Protein AF-A0A2D8B1J5-F1 (afdb_monomer_lite)

Foldseek 3Di:
DLVVVLVVVQVVQQDADPVRAGQQQAPDRHGQWDADPPLRDTDGPHDQHHDWDDPDPPDTDRQAGHCCQQFWDAAPVRHIDGPSVLSSQLVVLVVVDDPCNVVSVVSSVVRVVVNVVSNVVRVVVNVVRVVVSVVSVVVVVVVVVVVVVVCCVVVVPPVVVVVVVVVVVVVVVVVVVVVVVVVVVPPDDPVPD

Radius of gyration: 37.78 Å; chains: 1; bounding box: 90×29×111 Å

Structure (mmCIF, N/CA/C/O backbone):
data_AF-A0A2D8B1J5-F1
#
_entry.id   AF-A0A2D8B1J5-F1
#
loop_
_atom_site.group_PDB
_atom_site.id
_atom_site.type_symbol
_atom_site.label_atom_id
_atom_site.label_alt_id
_atom_site.label_comp_id
_atom_site.label_asym_id
_atom_site.label_entity_id
_atom_site.label_seq_id
_atom_site.pdbx_PDB_ins_code
_atom_site.Cartn_x
_atom_site.Cartn_y
_atom_site.Cartn_z
_atom_site.occupancy
_atom_site.B_iso_or_equiv
_atom_site.auth_seq_id
_atom_site.auth_comp_id
_atom_site.auth_asym_id
_atom_site.auth_atom_id
_atom_site.pdbx_PDB_model_num
ATOM 1 N N . GLU A 1 1 ? 20.899 -8.718 -11.233 1.00 85.19 1 GLU A N 1
ATOM 2 C CA . GLU A 1 1 ? 20.461 -8.014 -10.005 1.00 85.19 1 GLU A CA 1
ATOM 3 C C . GLU A 1 1 ? 19.140 -7.276 -10.191 1.00 85.19 1 GLU A C 1
ATOM 5 O O . GLU A 1 1 ? 18.205 -7.614 -9.481 1.00 85.19 1 GLU A O 1
ATOM 10 N N . LEU A 1 2 ? 19.008 -6.358 -11.161 1.00 88.00 2 LEU A N 1
ATOM 11 C CA . LEU A 1 2 ? 17.746 -5.629 -11.407 1.00 88.00 2 LEU A CA 1
ATOM 12 C C . LEU A 1 2 ? 16.524 -6.536 -11.618 1.00 88.00 2 LEU A C 1
ATOM 14 O O . LEU A 1 2 ? 15.453 -6.243 -11.097 1.00 88.00 2 LEU A O 1
ATOM 18 N N . ASP A 1 3 ? 16.688 -7.663 -12.313 1.00 88.62 3 ASP A N 1
ATOM 19 C CA . ASP A 1 3 ? 15.595 -8.629 -12.488 1.00 88.62 3 ASP A CA 1
ATOM 20 C C . ASP A 1 3 ? 15.150 -9.257 -11.162 1.00 88.62 3 ASP A C 1
ATOM 22 O O . ASP A 1 3 ? 13.956 -9.393 -10.920 1.00 88.62 3 ASP A O 1
ATOM 26 N N . GLY A 1 4 ? 16.097 -9.559 -10.267 1.00 90.62 4 GLY A N 1
ATOM 27 C CA . GLY A 1 4 ? 15.793 -10.091 -8.936 1.00 90.62 4 GLY A CA 1
ATOM 28 C C . GLY A 1 4 ? 15.138 -9.052 -8.021 1.00 90.62 4 GLY A C 1
ATOM 29 O O . GLY A 1 4 ? 14.246 -9.388 -7.243 1.00 90.62 4 GLY A O 1
ATOM 30 N N . LEU A 1 5 ? 15.523 -7.774 -8.142 1.00 91.31 5 LEU A N 1
ATOM 31 C CA . LEU A 1 5 ? 14.836 -6.675 -7.454 1.00 91.31 5 LEU A CA 1
ATOM 32 C C . LEU A 1 5 ? 13.395 -6.535 -7.942 1.00 91.31 5 LEU A C 1
ATOM 34 O O . LEU A 1 5 ? 12.479 -6.423 -7.130 1.00 91.31 5 LEU A O 1
ATOM 38 N N . ARG A 1 6 ? 13.185 -6.588 -9.260 1.00 91.75 6 ARG A N 1
ATOM 39 C CA . ARG A 1 6 ? 11.854 -6.543 -9.866 1.00 91.75 6 ARG A CA 1
ATOM 40 C C . ARG A 1 6 ? 10.989 -7.719 -9.416 1.00 91.75 6 ARG A C 1
ATOM 42 O O . ARG A 1 6 ? 9.833 -7.510 -9.063 1.00 91.75 6 ARG A O 1
ATOM 49 N N . GLU A 1 7 ? 11.536 -8.930 -9.398 1.00 91.75 7 GLU A N 1
ATOM 50 C CA . GLU A 1 7 ? 10.835 -10.126 -8.921 1.00 91.75 7 GLU A CA 1
ATOM 51 C C . GLU A 1 7 ? 10.458 -10.005 -7.438 1.00 91.75 7 GLU A C 1
ATOM 53 O O . GLU A 1 7 ? 9.316 -10.266 -7.066 1.00 91.75 7 GLU A O 1
ATOM 58 N N . SER A 1 8 ? 11.375 -9.512 -6.603 1.00 93.12 8 SER A N 1
ATOM 59 C CA . SER A 1 8 ? 11.109 -9.262 -5.181 1.00 93.12 8 SER A CA 1
ATOM 60 C C . SER A 1 8 ? 10.009 -8.213 -4.982 1.00 93.12 8 SER A C 1
ATOM 62 O O . SER A 1 8 ? 9.112 -8.403 -4.159 1.00 93.12 8 SER A O 1
ATOM 64 N N . LEU A 1 9 ? 10.038 -7.126 -5.763 1.00 93.19 9 LEU A N 1
ATOM 65 C CA . LEU A 1 9 ? 9.013 -6.080 -5.745 1.00 93.19 9 LEU A CA 1
ATOM 66 C C . LEU A 1 9 ? 7.647 -6.634 -6.178 1.00 93.19 9 LEU A C 1
ATOM 68 O O . LEU A 1 9 ? 6.638 -6.324 -5.552 1.00 93.19 9 LEU A O 1
ATOM 72 N N . LEU A 1 10 ? 7.605 -7.480 -7.212 1.00 93.25 10 LEU A N 1
ATOM 73 C CA . LEU A 1 10 ? 6.377 -8.146 -7.655 1.00 93.25 10 LEU A CA 1
ATOM 74 C C . LEU A 1 10 ? 5.843 -9.124 -6.609 1.00 93.25 10 LEU A C 1
ATOM 76 O O . LEU A 1 10 ? 4.634 -9.182 -6.391 1.00 93.25 10 LEU A O 1
ATOM 80 N N . GLY A 1 11 ? 6.727 -9.846 -5.921 1.00 92.94 11 GLY A N 1
ATOM 81 C CA . GLY A 1 11 ? 6.362 -10.684 -4.782 1.00 92.94 11 GLY A CA 1
ATOM 82 C C . GLY A 1 11 ? 5.708 -9.874 -3.662 1.00 92.94 11 GLY A C 1
ATOM 83 O O . GLY A 1 11 ? 4.670 -10.274 -3.138 1.00 92.94 11 GLY A O 1
ATOM 84 N N . LEU A 1 12 ? 6.258 -8.696 -3.350 1.00 93.38 12 LEU A N 1
ATOM 85 C CA . LEU A 1 12 ? 5.672 -7.776 -2.374 1.00 93.38 12 LEU A CA 1
ATOM 86 C C . LEU A 1 12 ? 4.325 -7.210 -2.849 1.00 93.38 12 LEU A C 1
ATOM 88 O O . LEU A 1 12 ? 3.369 -7.171 -2.077 1.00 93.38 12 LEU A O 1
ATOM 92 N N . ALA A 1 13 ? 4.225 -6.813 -4.118 1.00 94.00 13 ALA A N 1
ATOM 93 C CA . ALA A 1 13 ? 2.995 -6.297 -4.717 1.00 94.00 13 ALA A CA 1
ATOM 94 C C . ALA A 1 13 ? 1.876 -7.353 -4.783 1.00 94.00 13 ALA A C 1
ATOM 96 O O . ALA A 1 13 ? 0.696 -7.018 -4.721 1.00 94.00 13 ALA A O 1
ATOM 97 N N . ASN A 1 14 ? 2.236 -8.636 -4.845 1.00 95.00 14 ASN A N 1
ATOM 98 C CA . ASN A 1 14 ? 1.318 -9.767 -4.720 1.00 95.00 14 ASN A CA 1
ATOM 99 C C . ASN A 1 14 ? 1.194 -10.306 -3.286 1.00 95.00 14 ASN A C 1
ATOM 101 O O . ASN A 1 14 ? 0.621 -11.379 -3.075 1.00 95.00 14 ASN A O 1
ATOM 105 N N . GLY A 1 15 ? 1.680 -9.554 -2.294 1.00 93.50 15 GLY A N 1
ATOM 106 C CA . GLY A 1 15 ? 1.525 -9.871 -0.882 1.00 93.50 15 GLY A CA 1
ATOM 107 C C . GLY A 1 15 ? 0.059 -10.074 -0.494 1.00 93.50 15 GLY A C 1
ATOM 108 O O . GLY A 1 15 ? -0.851 -9.446 -1.046 1.00 93.50 15 GLY A O 1
ATOM 109 N N . ARG A 1 16 ? -0.173 -10.975 0.464 1.00 91.06 16 ARG A N 1
ATOM 110 C CA . ARG A 1 16 ? -1.510 -11.347 0.942 1.00 91.06 16 ARG A CA 1
ATOM 111 C C . ARG A 1 16 ? -1.691 -10.989 2.410 1.00 91.06 16 ARG A C 1
ATOM 113 O O . ARG A 1 16 ? -0.737 -11.013 3.184 1.00 91.06 16 ARG A O 1
ATOM 120 N N . ASN A 1 17 ? -2.923 -10.673 2.791 1.00 85.81 17 ASN A N 1
ATOM 121 C CA . ASN A 1 17 ? -3.302 -10.488 4.186 1.00 85.81 17 ASN A CA 1
ATOM 122 C C . ASN A 1 17 ? -3.472 -11.838 4.908 1.00 85.81 17 ASN A C 1
ATOM 124 O O . ASN A 1 17 ? -3.422 -12.907 4.297 1.00 85.81 17 ASN A O 1
ATOM 128 N N . ALA A 1 18 ? -3.728 -11.789 6.218 1.00 83.81 18 ALA A N 1
ATOM 129 C CA . ALA A 1 18 ? -3.935 -12.980 7.047 1.00 83.81 18 ALA A CA 1
ATOM 130 C C . ALA A 1 18 ? -5.123 -13.858 6.602 1.00 83.81 18 ALA A C 1
ATOM 132 O O . ALA A 1 18 ? -5.192 -15.029 6.956 1.00 83.81 18 ALA A O 1
ATOM 133 N N . SER A 1 19 ? -6.057 -13.305 5.824 1.00 83.75 19 SER A N 1
ATOM 134 C CA . SER A 1 19 ? -7.208 -14.024 5.265 1.00 83.75 19 SER A CA 1
ATOM 135 C C . SER A 1 19 ? -6.938 -14.604 3.869 1.00 83.75 19 SER A C 1
ATOM 137 O O . SER A 1 19 ? -7.829 -15.209 3.283 1.00 83.75 19 SER A O 1
ATOM 139 N N . GLY A 1 20 ? -5.731 -14.424 3.321 1.00 85.06 20 GLY A N 1
ATOM 140 C CA . GLY A 1 20 ? -5.338 -14.927 2.004 1.00 85.06 20 GLY A CA 1
ATOM 141 C C . GLY A 1 20 ? -5.747 -14.048 0.815 1.00 85.06 20 GLY A C 1
ATOM 142 O O . GLY A 1 20 ? -5.472 -14.435 -0.320 1.00 85.06 20 GLY A O 1
ATOM 143 N N . HIS A 1 21 ? -6.347 -12.877 1.046 1.00 87.25 21 HIS A N 1
ATOM 144 C CA . HIS A 1 21 ? -6.671 -11.906 -0.006 1.00 87.25 21 HIS A CA 1
ATOM 145 C C . HIS A 1 21 ? -5.456 -11.037 -0.338 1.00 87.25 21 HIS A C 1
ATOM 147 O O . HIS A 1 21 ? -4.627 -10.773 0.536 1.00 87.25 21 HIS A O 1
ATOM 153 N N . SER A 1 22 ? -5.344 -10.574 -1.585 1.00 92.38 22 SER A N 1
ATOM 154 C CA . SER A 1 22 ? -4.259 -9.674 -1.983 1.00 92.38 22 SER A CA 1
ATOM 155 C C . SER A 1 22 ? -4.350 -8.323 -1.268 1.00 92.38 22 SER A C 1
ATOM 157 O O . SER A 1 22 ? -5.428 -7.750 -1.144 1.00 92.38 22 SER A O 1
ATOM 159 N N . LEU A 1 23 ? -3.204 -7.794 -0.831 1.00 92.56 23 LEU A N 1
ATOM 160 C CA . LEU A 1 23 ? -3.106 -6.481 -0.184 1.00 92.56 23 LEU A CA 1
ATOM 161 C C . LEU A 1 23 ? -3.337 -5.319 -1.156 1.00 92.56 23 LEU A C 1
ATOM 163 O O . LEU A 1 23 ? -3.877 -4.293 -0.758 1.00 92.56 23 LEU A O 1
ATOM 167 N N . PHE A 1 24 ? -2.944 -5.492 -2.420 1.00 95.19 24 PHE A N 1
ATOM 168 C CA . PHE A 1 24 ? -2.977 -4.449 -3.450 1.00 95.19 24 PHE A CA 1
ATOM 169 C C . PHE A 1 24 ? -3.956 -4.778 -4.597 1.00 95.19 24 PHE A C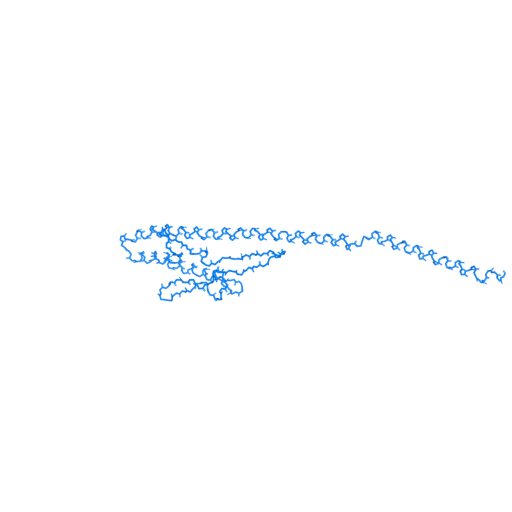 1
ATOM 171 O O . PHE A 1 24 ? -4.043 -4.049 -5.587 1.00 95.19 24 PHE A O 1
ATOM 178 N N . GLY A 1 25 ? -4.713 -5.874 -4.491 1.00 93.81 25 GLY A N 1
ATOM 179 C CA . GLY A 1 25 ? -5.636 -6.349 -5.532 1.00 93.81 25 GLY A CA 1
ATOM 180 C C . GLY A 1 25 ? -7.006 -5.663 -5.550 1.00 93.81 25 GLY A C 1
ATOM 181 O O . GLY A 1 25 ? -7.829 -5.975 -6.409 1.00 93.81 25 GLY A O 1
ATOM 182 N N . GLY A 1 26 ? -7.271 -4.746 -4.618 1.00 92.19 26 GLY A N 1
ATOM 183 C CA . GLY A 1 26 ? -8.606 -4.175 -4.453 1.00 92.19 26 GL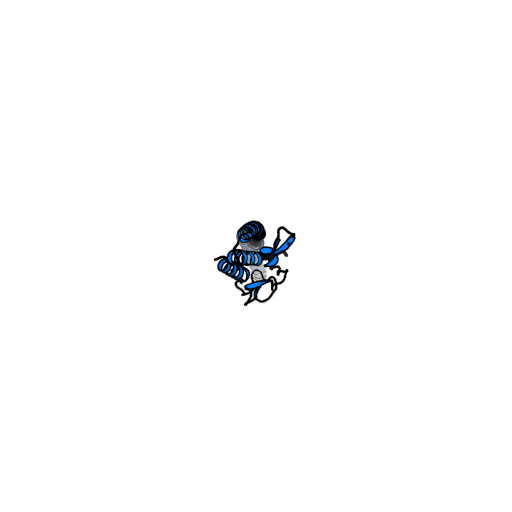Y A CA 1
ATOM 184 C C . GLY A 1 26 ? -9.604 -5.224 -3.956 1.00 92.19 26 GLY A C 1
ATOM 185 O O . GLY A 1 26 ? -9.297 -5.993 -3.048 1.00 92.19 26 GLY A O 1
ATOM 186 N N . GLN A 1 27 ? -10.783 -5.272 -4.570 1.00 90.12 27 GLN A N 1
ATOM 187 C CA . GLN A 1 27 ? -11.834 -6.271 -4.325 1.00 90.12 27 GLN A CA 1
ATOM 188 C C . GLN A 1 27 ? -11.631 -7.569 -5.125 1.00 90.12 27 GLN A C 1
ATOM 190 O O . GLN A 1 27 ? -12.437 -8.495 -5.020 1.00 90.12 27 GLN A O 1
ATOM 195 N N . ALA A 1 28 ? -10.595 -7.649 -5.967 1.00 88.50 28 ALA A N 1
ATOM 196 C CA . ALA A 1 28 ? -10.351 -8.840 -6.767 1.00 88.50 28 ALA A CA 1
ATOM 197 C C . ALA A 1 28 ? -9.966 -10.045 -5.899 1.00 88.50 28 ALA A C 1
ATOM 199 O O . ALA A 1 28 ? -9.236 -9.941 -4.911 1.00 88.50 28 ALA A O 1
ATOM 200 N N . VAL A 1 29 ? -10.412 -11.223 -6.333 1.00 85.56 29 VAL A N 1
ATOM 201 C CA . VAL A 1 29 ? -9.973 -12.500 -5.770 1.00 85.56 29 VAL A CA 1
ATOM 202 C C . VAL A 1 29 ? -8.727 -12.960 -6.520 1.00 85.56 29 VAL A C 1
ATOM 204 O O . VAL A 1 29 ? -8.735 -13.035 -7.744 1.00 85.56 29 VAL A O 1
ATOM 207 N N . GLY A 1 30 ? -7.674 -13.324 -5.787 1.00 89.38 30 GLY A N 1
ATOM 208 C CA . GLY A 1 30 ? -6.427 -13.825 -6.367 1.00 89.38 30 GLY A CA 1
ATOM 209 C C . GLY A 1 30 ? -5.258 -12.865 -6.179 1.00 89.38 30 GLY A C 1
ATOM 210 O O . GLY A 1 30 ? -5.118 -12.260 -5.117 1.00 89.38 30 GLY A O 1
ATOM 211 N N . ASN A 1 31 ? -4.377 -12.797 -7.176 1.00 92.94 31 ASN A N 1
ATOM 212 C CA . ASN A 1 31 ? -3.191 -11.940 -7.163 1.00 92.94 31 ASN A CA 1
ATOM 213 C C . ASN A 1 31 ? -3.547 -10.514 -7.623 1.00 92.94 31 ASN A C 1
ATOM 215 O O . ASN A 1 31 ? -4.484 -10.327 -8.391 1.00 92.94 31 ASN A O 1
ATOM 219 N N . ALA A 1 32 ? -2.791 -9.507 -7.173 1.00 95.00 32 ALA A N 1
ATOM 220 C CA . ALA A 1 32 ? -2.956 -8.129 -7.650 1.00 95.00 32 ALA A CA 1
ATOM 221 C C . ALA A 1 32 ? -2.396 -7.942 -9.064 1.00 95.00 32 ALA A C 1
ATOM 223 O O . ALA A 1 32 ? -2.913 -7.139 -9.839 1.00 95.00 32 ALA A O 1
ATOM 224 N N . TYR A 1 33 ? -1.327 -8.669 -9.375 1.00 95.94 33 TYR A N 1
ATOM 225 C CA . TYR A 1 33 ? -0.614 -8.626 -10.638 1.00 95.94 33 TYR A CA 1
ATOM 226 C C . TYR A 1 33 ? -0.458 -10.034 -11.200 1.00 95.94 33 TYR A C 1
ATOM 228 O O . TYR A 1 33 ? 0.070 -10.924 -10.524 1.00 95.94 33 TYR A O 1
ATOM 236 N N . ASP A 1 34 ? -0.853 -10.193 -12.457 1.00 94.75 34 ASP A N 1
ATOM 237 C CA . ASP A 1 34 ? -0.491 -11.346 -13.269 1.00 94.75 34 ASP A CA 1
ATOM 238 C C . ASP A 1 34 ? 0.870 -11.103 -13.916 1.00 94.75 34 ASP A C 1
ATOM 240 O O . ASP A 1 34 ? 1.190 -9.988 -14.331 1.00 94.75 34 ASP A O 1
ATOM 244 N N . ILE A 1 35 ? 1.687 -12.151 -13.963 1.00 92.88 35 ILE A N 1
ATOM 245 C CA . ILE A 1 35 ? 3.037 -12.101 -14.521 1.00 92.88 35 ILE A CA 1
ATOM 246 C C . ILE A 1 35 ? 3.054 -12.996 -15.753 1.00 92.88 35 ILE A C 1
ATOM 248 O O . ILE A 1 35 ? 2.775 -14.192 -15.663 1.00 92.88 35 ILE A O 1
ATOM 252 N N . ASP A 1 36 ? 3.397 -12.423 -16.901 1.00 90.31 36 ASP A N 1
ATOM 253 C CA . ASP A 1 36 ? 3.611 -13.178 -18.129 1.00 90.31 36 ASP A CA 1
ATOM 254 C C . ASP A 1 36 ? 4.824 -14.114 -17.944 1.00 90.31 36 ASP A C 1
ATOM 256 O O . ASP A 1 36 ? 5.929 -13.638 -17.673 1.00 90.31 36 ASP A O 1
ATOM 260 N N . PRO A 1 37 ? 4.665 -15.440 -18.095 1.00 85.25 37 PRO A N 1
ATOM 261 C CA . PRO A 1 37 ? 5.735 -16.402 -17.835 1.00 85.25 37 PRO A CA 1
ATOM 262 C C . PRO A 1 37 ? 6.867 -16.370 -18.875 1.00 85.25 37 PRO A C 1
ATOM 264 O O . PRO A 1 37 ? 7.923 -16.956 -18.642 1.00 85.25 37 PRO A O 1
ATOM 267 N N . VAL A 1 38 ? 6.658 -15.725 -20.025 1.00 83.00 38 VAL A N 1
ATOM 268 C CA . VAL A 1 38 ? 7.620 -15.627 -21.130 1.00 83.00 38 VAL A CA 1
ATOM 269 C C . VAL A 1 38 ? 8.322 -14.276 -21.112 1.00 83.00 38 VAL A C 1
ATOM 271 O O . VAL A 1 38 ? 9.548 -14.212 -21.185 1.00 83.00 38 VAL A O 1
ATOM 274 N N . THR A 1 39 ? 7.556 -13.188 -21.024 1.00 80.81 39 THR A N 1
ATOM 275 C CA . THR A 1 39 ? 8.107 -11.823 -21.070 1.00 80.81 39 THR A CA 1
ATOM 276 C C . THR A 1 39 ? 8.464 -11.285 -19.685 1.00 80.81 39 THR A C 1
ATOM 278 O O . THR A 1 39 ? 9.199 -10.303 -19.560 1.00 80.81 39 THR A O 1
ATOM 281 N N . GLY A 1 40 ? 7.938 -11.906 -18.628 1.00 83.56 40 GLY A N 1
ATOM 282 C CA . GLY A 1 40 ? 8.023 -11.409 -17.261 1.00 83.56 40 GLY A CA 1
ATOM 283 C C . GLY A 1 40 ? 7.236 -10.119 -17.048 1.00 83.56 40 GLY A C 1
ATOM 284 O O . GLY A 1 40 ? 7.412 -9.494 -16.008 1.00 83.56 40 GLY A O 1
ATOM 285 N N . ALA A 1 41 ? 6.443 -9.646 -18.018 1.00 87.56 41 ALA A N 1
ATOM 286 C CA . ALA A 1 41 ? 5.639 -8.431 -17.899 1.00 87.56 41 ALA A CA 1
ATOM 287 C C . ALA A 1 41 ? 4.597 -8.584 -16.785 1.00 87.56 41 ALA A C 1
ATOM 289 O O . ALA A 1 41 ? 3.956 -9.624 -16.678 1.00 87.56 41 ALA A O 1
ATOM 290 N N . ALA A 1 42 ? 4.449 -7.552 -15.955 1.00 92.69 42 ALA A N 1
ATOM 291 C CA . ALA A 1 42 ? 3.457 -7.536 -14.892 1.00 92.69 42 ALA A CA 1
ATOM 292 C C . ALA A 1 42 ? 2.251 -6.722 -15.351 1.00 92.69 42 ALA A C 1
ATOM 294 O O . ALA A 1 42 ? 2.409 -5.592 -15.805 1.00 92.69 42 ALA A O 1
ATOM 295 N N . THR A 1 43 ? 1.058 -7.285 -15.224 1.00 93.75 43 THR A N 1
ATOM 296 C CA . THR A 1 43 ? -0.199 -6.623 -15.573 1.00 93.75 43 THR A CA 1
ATOM 297 C C . THR A 1 43 ? -1.110 -6.607 -14.366 1.00 93.75 43 THR A C 1
ATOM 299 O O . THR A 1 43 ? -1.307 -7.638 -13.724 1.00 93.75 43 THR A O 1
ATOM 302 N N . TYR A 1 44 ? -1.673 -5.443 -14.051 1.00 95.62 44 TYR A N 1
ATOM 303 C CA . TYR A 1 44 ? -2.610 -5.334 -12.942 1.00 95.62 44 TYR A CA 1
ATOM 304 C C . TYR A 1 44 ? -3.883 -6.139 -13.234 1.00 95.62 44 TYR A C 1
ATOM 306 O O . TYR A 1 44 ? -4.568 -5.879 -14.221 1.00 95.62 44 TYR A O 1
ATOM 314 N N . ALA A 1 45 ? -4.184 -7.098 -12.362 1.00 94.75 45 ALA A N 1
ATOM 315 C CA . ALA A 1 45 ? -5.340 -7.991 -12.433 1.00 94.75 45 ALA A CA 1
ATOM 316 C C . ALA A 1 45 ? -6.388 -7.688 -11.340 1.00 94.75 45 ALA A C 1
ATOM 318 O O . ALA A 1 45 ? -7.398 -8.382 -11.227 1.00 94.75 45 ALA A O 1
ATOM 319 N N . GLY A 1 46 ? -6.143 -6.660 -10.519 1.00 93.00 46 GLY A N 1
ATOM 320 C CA . GLY A 1 46 ? -7.041 -6.237 -9.449 1.00 93.00 46 GLY A CA 1
ATOM 321 C C . GLY A 1 46 ? -8.188 -5.323 -9.899 1.00 93.00 46 GLY A C 1
ATOM 322 O O . GLY A 1 46 ? -8.361 -5.029 -11.083 1.00 93.00 46 GLY A O 1
ATOM 323 N N . THR A 1 47 ? -8.957 -4.817 -8.931 1.00 93.19 47 THR A N 1
ATOM 324 C CA . THR A 1 47 ? -9.972 -3.772 -9.155 1.00 93.19 47 THR A CA 1
ATOM 325 C C . THR A 1 47 ? -9.499 -2.417 -8.618 1.00 93.19 47 THR A C 1
ATOM 327 O O . THR A 1 47 ? -8.736 -2.374 -7.656 1.00 93.19 47 THR A O 1
ATOM 330 N N . PRO A 1 48 ? -9.980 -1.285 -9.168 1.00 91.50 48 PRO A N 1
ATOM 331 C CA . PRO A 1 48 ? -9.615 0.054 -8.685 1.00 91.50 48 PRO A CA 1
ATOM 332 C C . PRO A 1 48 ? -10.288 0.435 -7.351 1.00 91.50 48 PRO A C 1
ATOM 334 O O . PRO A 1 48 ? -10.179 1.567 -6.891 1.00 91.50 48 PRO A O 1
ATOM 337 N N . THR A 1 49 ? -11.036 -0.483 -6.745 1.00 90.75 49 THR A N 1
ATOM 338 C CA . THR A 1 49 ? -11.895 -0.251 -5.583 1.00 90.75 49 THR A CA 1
ATOM 339 C C . THR A 1 49 ? -11.455 -1.125 -4.417 1.00 90.75 49 THR A C 1
ATOM 341 O O . THR A 1 49 ? -11.047 -2.267 -4.610 1.00 90.75 49 THR A O 1
ATOM 344 N N . LEU A 1 50 ? -11.568 -0.599 -3.196 1.00 90.94 50 LEU A N 1
ATOM 345 C CA . LEU A 1 50 ? -11.379 -1.360 -1.960 1.00 90.94 50 LEU A CA 1
ATOM 346 C C . LEU A 1 50 ? -12.665 -1.357 -1.140 1.00 90.94 50 LEU A C 1
ATOM 348 O O . LEU A 1 50 ? -13.400 -0.368 -1.144 1.00 90.94 50 LEU A O 1
ATOM 352 N N . ASP A 1 51 ? -12.872 -2.431 -0.383 1.00 88.38 51 ASP A N 1
ATOM 353 C CA . ASP A 1 51 ? -13.941 -2.499 0.605 1.00 88.38 51 ASP A CA 1
ATOM 354 C C . ASP A 1 51 ? -13.655 -1.574 1.788 1.00 88.38 51 ASP A C 1
ATOM 356 O O . ASP A 1 51 ? -12.544 -1.524 2.326 1.00 88.38 51 ASP A O 1
ATOM 360 N N . LEU A 1 52 ? -14.684 -0.834 2.194 1.00 90.19 52 LEU A N 1
ATOM 361 C CA . LEU A 1 52 ? -14.645 -0.018 3.396 1.00 90.19 52 LEU A CA 1
ATOM 362 C C . LEU A 1 52 ? -14.893 -0.894 4.624 1.00 90.19 52 LEU A C 1
ATOM 364 O O . LEU A 1 52 ? -15.726 -1.799 4.606 1.00 90.19 52 LEU A O 1
ATOM 368 N N . VAL A 1 53 ? -14.192 -0.584 5.708 1.00 89.81 53 VAL A N 1
ATOM 369 C CA . VAL A 1 53 ? -14.338 -1.247 7.002 1.00 89.81 53 VAL A CA 1
ATOM 370 C C . VAL A 1 53 ? -14.981 -0.269 7.973 1.00 89.81 53 VAL A C 1
ATOM 372 O O . VAL A 1 53 ? -14.465 0.828 8.179 1.00 89.81 53 VAL A O 1
ATOM 375 N N . GLU A 1 54 ? -16.109 -0.653 8.569 1.00 90.19 54 GLU A N 1
ATOM 376 C CA . GLU A 1 54 ? -16.741 0.125 9.635 1.00 90.19 54 GLU A CA 1
ATOM 377 C C . GLU A 1 54 ? -15.915 0.024 10.921 1.00 90.19 54 GLU A C 1
ATOM 379 O O . GLU A 1 54 ? -15.547 -1.069 11.353 1.00 90.19 54 GLU A O 1
ATOM 384 N N . ILE A 1 55 ? -15.624 1.169 11.537 1.00 87.31 55 ILE A N 1
ATOM 385 C CA . ILE A 1 55 ? -14.828 1.257 12.770 1.00 87.31 55 ILE A CA 1
ATOM 386 C C . ILE A 1 55 ? -15.648 1.730 13.980 1.00 87.31 55 ILE A C 1
ATOM 388 O O . ILE A 1 55 ? -15.094 2.024 15.038 1.00 87.31 55 ILE A O 1
ATOM 392 N N . GLY A 1 56 ? -16.974 1.757 13.837 1.00 82.19 56 GLY A N 1
ATOM 393 C CA . GLY A 1 56 ? -17.9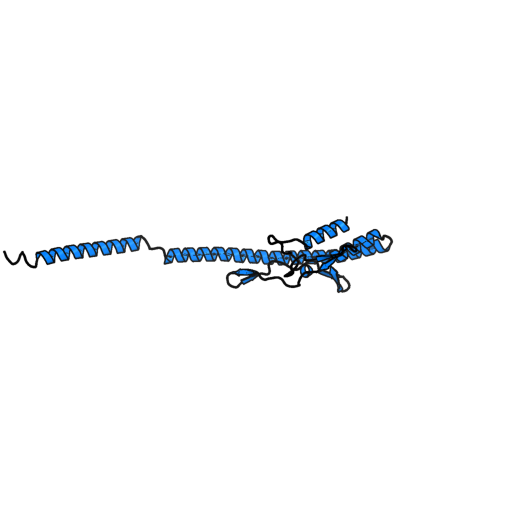29 2.150 14.871 1.00 82.19 56 GLY A CA 1
ATOM 394 C C . GLY A 1 56 ? -18.464 3.570 14.695 1.00 82.19 56 GLY A C 1
ATOM 395 O O . GLY A 1 56 ? -17.923 4.370 13.937 1.00 82.19 56 GLY A O 1
ATOM 396 N N . GLU A 1 57 ? -19.568 3.868 15.388 1.00 80.00 57 GLU A N 1
ATOM 397 C CA . GLU A 1 57 ? -20.242 5.182 15.366 1.00 80.00 57 GLU A CA 1
ATOM 398 C C . GLU A 1 57 ? -20.618 5.669 13.947 1.00 80.00 57 GLU A C 1
ATOM 400 O O . GLU A 1 57 ? -20.688 6.869 13.682 1.00 80.00 57 GLU A O 1
ATOM 405 N N . GLY A 1 58 ? -20.852 4.737 13.012 1.00 84.75 58 GLY A N 1
ATOM 406 C CA . GLY A 1 58 ? -21.136 5.045 11.607 1.00 84.75 58 GLY A CA 1
ATOM 407 C C . GLY A 1 58 ? -19.929 5.555 10.808 1.00 84.75 58 GLY A C 1
ATOM 408 O O . GLY A 1 58 ? -20.103 6.032 9.688 1.00 84.75 58 GLY A O 1
ATOM 409 N N . GLN A 1 59 ? -18.714 5.479 11.359 1.00 87.62 59 GLN A N 1
ATOM 410 C CA . GLN A 1 59 ? -17.473 5.820 10.666 1.00 87.62 59 GLN A CA 1
ATOM 411 C C . GLN A 1 59 ? -16.924 4.606 9.916 1.00 87.62 59 GLN A C 1
ATOM 413 O O . GLN A 1 59 ? -16.925 3.481 10.420 1.00 87.62 59 GLN A O 1
ATOM 418 N N . THR A 1 60 ? -16.388 4.843 8.722 1.00 91.44 60 THR A N 1
ATOM 419 C CA . THR A 1 60 ? -15.758 3.810 7.892 1.00 91.44 60 THR A CA 1
ATOM 420 C C . THR A 1 60 ? -14.378 4.250 7.434 1.00 91.44 60 THR A C 1
ATOM 422 O O . THR A 1 60 ? -14.167 5.432 7.164 1.00 91.44 60 THR A O 1
ATOM 425 N N . ILE A 1 61 ? -13.466 3.297 7.258 1.00 91.00 61 ILE A N 1
ATOM 426 C CA . ILE A 1 61 ? -12.131 3.529 6.711 1.00 91.00 61 ILE A CA 1
ATOM 427 C C . ILE A 1 61 ? -11.852 2.634 5.514 1.00 91.00 61 ILE A C 1
ATOM 429 O O . ILE A 1 61 ? -12.306 1.496 5.449 1.00 91.00 61 ILE A O 1
ATOM 433 N N . GLN A 1 62 ? -11.032 3.127 4.593 1.00 90.88 62 GLN A N 1
ATOM 434 C CA . GLN A 1 62 ? -10.416 2.294 3.573 1.00 90.88 62 GLN A CA 1
ATOM 435 C C . GLN A 1 62 ? -9.094 1.714 4.123 1.00 90.88 62 GLN A C 1
ATOM 437 O O . GLN A 1 62 ? -8.157 2.482 4.372 1.00 90.88 62 GLN A O 1
ATOM 442 N N . PRO A 1 63 ? -8.984 0.386 4.315 1.00 85.50 63 PRO A N 1
ATOM 443 C CA . PRO A 1 63 ? -7.879 -0.234 5.054 1.00 85.50 63 PRO A CA 1
ATOM 444 C C . PRO A 1 63 ? -6.555 -0.288 4.276 1.00 85.50 63 PRO A C 1
ATOM 446 O O . PRO A 1 63 ? -5.517 -0.591 4.857 1.00 85.50 63 PRO A O 1
ATOM 449 N N . GLY A 1 64 ? -6.574 -0.008 2.972 1.00 90.31 64 GLY A N 1
ATOM 450 C CA . GLY A 1 64 ? -5.404 -0.126 2.108 1.00 90.31 64 GLY A CA 1
ATOM 451 C C . GLY A 1 64 ? -5.488 0.743 0.859 1.00 90.31 64 GLY A C 1
ATOM 452 O O . GLY A 1 64 ? -6.313 1.657 0.772 1.00 90.31 64 GLY A O 1
ATOM 453 N N . MET A 1 65 ? -4.619 0.434 -0.099 1.00 93.56 65 MET A N 1
ATOM 454 C CA . MET A 1 65 ? -4.537 1.073 -1.412 1.00 93.56 65 MET A CA 1
ATOM 455 C C . MET A 1 65 ? -4.360 -0.003 -2.484 1.00 93.56 65 MET A C 1
ATOM 457 O O . MET A 1 65 ? -3.780 -1.059 -2.229 1.00 93.56 65 MET A O 1
ATOM 461 N N . THR A 1 66 ? -4.860 0.256 -3.683 1.00 95.00 66 THR A N 1
ATOM 462 C CA . THR A 1 66 ? -4.710 -0.636 -4.834 1.00 95.00 66 THR A CA 1
ATOM 463 C C . THR A 1 66 ? -3.299 -0.562 -5.411 1.00 95.00 66 THR A C 1
ATOM 465 O O . THR A 1 66 ? -2.583 0.427 -5.258 1.00 95.00 66 THR A O 1
ATOM 468 N N . GLY A 1 67 ? -2.895 -1.598 -6.144 1.00 94.62 67 GLY A N 1
ATOM 469 C CA . GLY A 1 67 ? -1.604 -1.634 -6.821 1.00 94.62 67 GLY A CA 1
ATOM 470 C C . GLY A 1 67 ? -1.432 -0.478 -7.805 1.00 94.62 67 GLY A C 1
ATOM 471 O O . GLY A 1 67 ? -0.337 0.066 -7.901 1.00 94.62 67 GLY A O 1
ATOM 472 N N . GLN A 1 68 ? -2.506 -0.053 -8.469 1.00 94.06 68 GLN A N 1
ATOM 473 C CA . GLN A 1 68 ? -2.480 1.107 -9.361 1.00 94.06 68 GLN A CA 1
ATOM 474 C C . GLN A 1 68 ? -2.216 2.410 -8.597 1.00 94.06 68 GLN A C 1
ATOM 476 O O . GLN A 1 68 ? -1.442 3.246 -9.051 1.00 94.06 68 GLN A O 1
ATOM 481 N N . GLU A 1 69 ? -2.793 2.584 -7.408 1.00 94.38 69 GLU A N 1
ATOM 482 C CA . GLU A 1 69 ? -2.561 3.785 -6.598 1.00 94.38 69 GLU A CA 1
ATOM 483 C C . GLU A 1 69 ? -1.138 3.875 -6.031 1.00 94.38 69 GLU A C 1
ATOM 485 O O . GLU A 1 69 ? -0.678 4.984 -5.745 1.00 94.38 69 GLU A O 1
ATOM 490 N N . VAL A 1 70 ? -0.457 2.735 -5.869 1.00 95.06 70 VAL A N 1
ATOM 491 C CA . VAL A 1 70 ? 0.875 2.641 -5.248 1.00 95.06 70 VAL A CA 1
ATOM 492 C C . VAL A 1 70 ? 2.005 2.571 -6.277 1.00 95.06 70 VAL A C 1
ATOM 494 O O . VAL A 1 70 ? 3.039 3.199 -6.075 1.00 95.06 70 VAL A O 1
ATOM 497 N N . PHE A 1 71 ? 1.836 1.814 -7.363 1.00 95.38 71 PHE A N 1
ATOM 498 C CA . PHE A 1 71 ? 2.929 1.471 -8.283 1.00 95.38 71 PHE A CA 1
ATOM 499 C C . PHE A 1 71 ? 2.779 2.065 -9.688 1.00 95.38 71 PHE A C 1
ATOM 501 O O . PHE A 1 71 ? 3.771 2.094 -10.418 1.00 95.38 71 PHE A O 1
ATOM 508 N N . ALA A 1 72 ? 1.580 2.523 -10.070 1.00 94.62 72 ALA A N 1
ATOM 509 C CA . ALA A 1 72 ? 1.333 3.128 -11.377 1.00 94.62 72 ALA A CA 1
ATOM 510 C C . ALA A 1 72 ? 1.417 4.661 -11.315 1.00 94.62 72 ALA A C 1
ATOM 512 O O . ALA A 1 72 ? 0.977 5.304 -10.356 1.00 94.62 72 ALA A O 1
ATOM 513 N N . PHE A 1 73 ? 2.002 5.245 -12.356 1.00 94.62 73 PHE A N 1
ATOM 514 C CA . PHE A 1 73 ? 2.242 6.678 -12.492 1.00 94.62 73 PHE A CA 1
ATOM 515 C C . PHE A 1 73 ? 2.403 7.054 -13.975 1.00 94.62 73 PHE A C 1
ATOM 517 O O . PHE A 1 73 ? 2.273 6.210 -14.858 1.00 94.62 73 PHE A O 1
ATOM 524 N N . SER A 1 74 ? 2.646 8.329 -14.265 1.00 92.62 74 SER A N 1
ATOM 525 C CA . SER A 1 74 ? 2.945 8.790 -15.624 1.00 92.62 74 SER A CA 1
ATOM 526 C C . SER A 1 74 ? 4.435 9.066 -15.763 1.00 92.62 74 SER A C 1
ATOM 528 O O . SER A 1 74 ? 5.041 9.627 -14.852 1.00 92.62 74 SER A O 1
ATOM 530 N N . ASP A 1 75 ? 5.022 8.691 -16.895 1.00 88.00 75 ASP A N 1
ATOM 531 C CA . ASP A 1 75 ? 6.399 9.055 -17.216 1.00 88.00 75 ASP A CA 1
ATOM 532 C C . ASP A 1 75 ? 6.542 10.566 -17.494 1.00 88.00 75 ASP A C 1
ATOM 534 O O . ASP A 1 75 ? 5.565 11.323 -17.492 1.00 88.00 75 ASP A O 1
ATOM 538 N N . ALA A 1 76 ? 7.769 11.020 -17.762 1.00 83.19 76 ALA A N 1
ATOM 539 C CA . ALA A 1 76 ? 8.049 12.425 -18.070 1.00 83.19 76 ALA A CA 1
ATOM 540 C C . ALA A 1 76 ? 7.307 12.950 -19.320 1.00 83.19 76 ALA A C 1
ATOM 542 O O . ALA A 1 76 ? 7.115 14.158 -19.460 1.00 83.19 76 ALA A O 1
ATOM 543 N N . GLY A 1 77 ? 6.883 12.059 -20.224 1.00 84.69 77 GLY A N 1
ATOM 544 C CA . GLY A 1 77 ? 6.079 12.370 -21.408 1.00 84.69 77 GLY A CA 1
ATOM 545 C C . GLY A 1 77 ? 4.567 12.339 -21.158 1.00 84.69 77 GLY A C 1
ATOM 546 O O . GLY A 1 77 ? 3.793 12.621 -22.073 1.00 84.69 77 GLY A O 1
ATOM 547 N N . GLY A 1 78 ? 4.132 12.010 -19.939 1.00 86.88 78 GLY A N 1
ATOM 548 C CA . GLY A 1 78 ? 2.728 11.866 -19.567 1.00 86.88 78 GLY A CA 1
ATOM 549 C C . GLY A 1 78 ? 2.112 10.518 -19.952 1.00 86.88 78 GLY A C 1
ATOM 550 O O . GLY A 1 78 ? 0.912 10.327 -19.740 1.00 86.88 78 GLY A O 1
ATOM 551 N N . ALA A 1 79 ? 2.888 9.579 -20.498 1.00 90.88 79 ALA A N 1
ATOM 552 C CA . ALA A 1 79 ? 2.390 8.254 -20.836 1.00 90.88 79 ALA A CA 1
ATOM 553 C C . ALA A 1 79 ? 2.253 7.390 -19.568 1.00 90.88 79 ALA A C 1
ATOM 555 O O . ALA A 1 79 ? 3.076 7.490 -18.654 1.00 90.88 79 ALA A O 1
ATOM 556 N N . PRO A 1 80 ? 1.209 6.548 -19.474 1.00 91.88 80 PRO A N 1
ATOM 557 C CA . PRO A 1 80 ? 1.015 5.681 -18.319 1.00 91.88 80 PRO A CA 1
ATOM 558 C C . PRO A 1 80 ? 2.124 4.626 -18.242 1.00 91.88 80 PRO A C 1
ATOM 560 O O . PRO A 1 80 ? 2.432 3.954 -19.225 1.00 91.88 80 PRO A O 1
ATOM 563 N N . THR A 1 81 ? 2.689 4.460 -17.052 1.00 93.06 81 THR A N 1
ATOM 564 C CA . THR A 1 81 ? 3.731 3.481 -16.741 1.00 93.06 81 THR A CA 1
ATOM 565 C C . THR A 1 81 ? 3.577 2.967 -15.306 1.00 93.06 81 THR A C 1
ATOM 567 O O . THR A 1 81 ? 2.779 3.468 -14.515 1.00 93.06 81 THR A O 1
ATOM 570 N N . ASP A 1 82 ? 4.367 1.963 -14.939 1.00 93.88 82 ASP A N 1
ATOM 571 C CA . ASP A 1 82 ? 4.528 1.526 -13.557 1.00 93.88 82 ASP A CA 1
ATOM 572 C C . ASP A 1 82 ? 5.997 1.226 -13.217 1.00 93.88 82 ASP A C 1
ATOM 574 O O . ASP A 1 82 ? 6.867 1.168 -14.093 1.00 93.88 82 ASP A O 1
ATOM 578 N N . LEU A 1 83 ? 6.276 1.044 -11.923 1.00 92.75 83 LEU A N 1
ATOM 579 C CA . LEU A 1 83 ? 7.619 0.752 -11.408 1.00 92.75 83 LEU A CA 1
ATOM 580 C C . LEU A 1 83 ? 8.206 -0.538 -12.010 1.00 92.75 83 LEU A C 1
ATOM 582 O O . LEU A 1 83 ? 9.415 -0.629 -12.236 1.00 92.75 83 LEU A O 1
ATOM 586 N N . PHE A 1 84 ? 7.368 -1.537 -12.295 1.00 93.50 84 PHE A N 1
ATOM 587 C CA . PHE A 1 84 ? 7.805 -2.836 -12.803 1.00 93.50 84 PHE A CA 1
ATOM 588 C C . PHE A 1 84 ? 8.264 -2.742 -14.259 1.00 93.50 84 PHE A C 1
ATOM 590 O O . PHE A 1 84 ? 9.290 -3.327 -14.613 1.00 93.50 84 PHE A O 1
ATOM 597 N N . ALA A 1 85 ? 7.530 -2.005 -15.090 1.00 91.81 85 ALA A N 1
ATOM 598 C CA . ALA A 1 85 ? 7.850 -1.729 -16.481 1.00 91.81 85 ALA A CA 1
ATOM 599 C C . ALA A 1 85 ? 9.139 -0.907 -16.596 1.00 91.81 85 ALA A C 1
ATOM 601 O O . ALA A 1 85 ? 9.990 -1.215 -17.430 1.00 91.81 85 ALA A O 1
ATOM 602 N N . GLN A 1 86 ? 9.338 0.072 -15.710 1.00 91.81 86 GLN A N 1
ATOM 603 C CA . GLN A 1 86 ? 10.552 0.894 -15.693 1.00 91.81 86 GLN A CA 1
ATOM 604 C C . GLN A 1 86 ? 11.795 0.087 -15.305 1.00 91.81 86 GLN A C 1
ATOM 606 O O . GLN A 1 86 ? 12.821 0.164 -15.983 1.00 91.81 86 GLN A O 1
ATOM 611 N N . LEU A 1 87 ? 11.695 -0.780 -14.291 1.00 91.06 87 LEU A N 1
ATOM 612 C CA . LEU A 1 87 ? 12.775 -1.712 -13.943 1.00 91.06 87 LEU A CA 1
ATOM 613 C C . LEU A 1 87 ? 13.076 -2.705 -15.078 1.00 91.06 87 LEU A C 1
ATOM 615 O O . LEU A 1 87 ? 14.241 -3.020 -15.329 1.00 91.06 87 LEU A O 1
ATOM 619 N N . ALA A 1 88 ? 12.047 -3.183 -15.785 1.00 90.25 88 ALA A N 1
ATOM 620 C CA . ALA A 1 88 ? 12.205 -4.074 -16.935 1.00 90.25 88 ALA A CA 1
ATOM 621 C C . ALA A 1 88 ? 12.918 -3.388 -18.109 1.00 90.25 88 ALA A C 1
ATOM 623 O O . ALA A 1 88 ? 13.838 -3.961 -18.704 1.00 90.25 88 ALA A O 1
ATOM 624 N N . SER A 1 89 ? 12.505 -2.157 -18.419 1.00 89.69 89 SER A N 1
ATOM 625 C CA . SER A 1 89 ? 13.091 -1.324 -19.468 1.00 89.69 89 SER A CA 1
ATOM 626 C C . SER A 1 89 ? 14.563 -1.043 -19.176 1.00 89.69 89 SER A C 1
ATOM 628 O O . SER A 1 89 ? 15.425 -1.325 -20.010 1.00 89.69 89 SER A O 1
ATOM 630 N N . LEU A 1 90 ? 14.877 -0.623 -17.945 1.00 89.94 90 LEU A N 1
ATOM 631 C CA . LEU A 1 90 ? 16.250 -0.385 -17.507 1.00 89.94 90 LEU A CA 1
ATOM 632 C C . LEU A 1 90 ? 17.110 -1.653 -17.595 1.00 89.94 90 LEU A C 1
ATOM 634 O O . LEU A 1 90 ? 18.211 -1.618 -18.143 1.00 89.94 90 LEU A O 1
ATOM 638 N N . SER A 1 91 ? 16.607 -2.788 -17.100 1.00 90.50 91 SER A N 1
ATOM 639 C CA . SER A 1 91 ? 17.317 -4.070 -17.182 1.00 90.50 91 SER A CA 1
ATOM 640 C C . SER A 1 91 ? 17.632 -4.454 -18.632 1.00 90.50 91 SER A C 1
ATOM 642 O O . SER A 1 91 ? 18.752 -4.861 -18.949 1.00 90.50 91 SER A O 1
ATOM 644 N N . THR A 1 92 ? 16.676 -4.253 -19.541 1.00 90.00 92 THR A N 1
ATOM 645 C CA . THR A 1 92 ? 16.841 -4.536 -20.974 1.00 90.00 92 THR A CA 1
ATOM 646 C C . THR A 1 92 ? 17.853 -3.596 -21.628 1.00 90.00 92 THR A C 1
ATOM 648 O O . THR A 1 92 ? 18.723 -4.055 -22.373 1.00 90.00 92 THR A O 1
ATOM 651 N N . ALA A 1 93 ? 17.796 -2.297 -21.325 1.00 90.06 93 ALA A N 1
ATOM 652 C CA . ALA A 1 93 ? 18.729 -1.304 -21.850 1.00 90.06 93 ALA A CA 1
ATOM 653 C C . ALA A 1 93 ? 20.175 -1.596 -21.418 1.00 90.06 93 ALA A C 1
ATOM 655 O O . ALA A 1 93 ? 21.086 -1.590 -22.248 1.00 90.06 93 ALA A O 1
ATOM 656 N N . LEU A 1 94 ? 20.382 -1.943 -20.143 1.00 89.50 94 LEU A N 1
ATOM 657 C CA . LEU A 1 94 ? 21.704 -2.296 -19.622 1.00 89.50 94 LEU A CA 1
ATOM 658 C C . LEU A 1 94 ? 22.247 -3.600 -20.217 1.00 89.50 94 LEU A C 1
ATOM 660 O O . LEU A 1 94 ? 23.447 -3.696 -20.463 1.00 89.50 94 LEU A O 1
ATOM 664 N N . ARG A 1 95 ? 21.385 -4.590 -20.485 1.00 89.56 95 ARG A N 1
ATOM 665 C CA . ARG A 1 95 ? 21.785 -5.838 -21.160 1.00 89.56 95 ARG A CA 1
ATOM 666 C C . ARG A 1 95 ? 22.114 -5.637 -22.638 1.00 89.56 95 ARG A C 1
ATOM 668 O O . ARG A 1 95 ? 23.014 -6.296 -23.146 1.00 89.56 95 ARG A O 1
ATOM 675 N N . THR A 1 96 ? 21.392 -4.746 -23.314 1.00 89.81 96 THR A N 1
ATOM 676 C CA . THR A 1 96 ? 21.626 -4.421 -24.731 1.00 89.81 96 THR A CA 1
ATOM 677 C C . THR A 1 96 ? 22.949 -3.673 -24.911 1.00 89.81 96 THR A C 1
ATOM 679 O O . THR A 1 96 ? 23.693 -3.946 -25.852 1.00 89.81 96 THR A O 1
ATOM 682 N N . GLY A 1 97 ? 23.277 -2.773 -23.978 1.00 85.56 97 GLY A N 1
ATOM 683 C CA . GLY A 1 97 ? 24.522 -2.008 -23.987 1.00 85.56 97 GLY A CA 1
ATOM 684 C C . GLY A 1 97 ? 24.592 -0.947 -25.096 1.00 85.56 97 GLY A C 1
ATOM 685 O O . GLY A 1 97 ? 23.613 -0.643 -25.774 1.00 85.56 97 GLY A O 1
ATOM 686 N N . GLY A 1 98 ? 25.777 -0.354 -25.269 1.00 85.88 98 GLY A N 1
ATOM 687 C CA . GLY A 1 98 ? 26.037 0.692 -26.268 1.00 85.88 98 GLY A CA 1
ATOM 688 C C . GLY A 1 98 ? 25.818 2.124 -25.764 1.00 85.88 98 GLY A C 1
ATOM 689 O O . GLY A 1 98 ? 25.540 2.354 -24.590 1.00 85.88 98 GLY A O 1
ATOM 690 N N . ALA A 1 99 ? 25.968 3.104 -26.664 1.00 76.62 99 ALA A N 1
ATOM 691 C CA . ALA A 1 99 ? 25.919 4.532 -26.319 1.00 76.62 99 ALA A CA 1
ATOM 692 C C . ALA A 1 99 ? 24.570 4.965 -25.708 1.00 76.62 99 ALA A C 1
ATOM 694 O O . ALA A 1 99 ? 24.555 5.791 -24.802 1.00 76.62 99 ALA A O 1
ATOM 695 N N . GLY A 1 100 ? 23.460 4.347 -26.134 1.00 77.94 100 GLY A N 1
ATOM 696 C CA . GLY A 1 100 ? 22.118 4.632 -25.611 1.00 77.94 100 GLY A CA 1
ATOM 697 C C . GLY A 1 100 ? 21.813 4.024 -24.237 1.00 77.94 100 GLY A C 1
ATOM 698 O O . GLY A 1 100 ? 20.845 4.428 -23.602 1.00 77.94 100 GLY A O 1
ATOM 699 N N . ALA A 1 101 ? 22.631 3.089 -23.734 1.00 85.56 101 ALA A N 1
ATOM 700 C CA . ALA A 1 101 ? 22.411 2.494 -22.412 1.00 85.56 101 ALA A CA 1
ATOM 701 C C . ALA A 1 101 ? 22.662 3.502 -21.278 1.00 85.56 101 ALA A C 1
ATOM 703 O O . ALA A 1 101 ? 21.987 3.460 -20.252 1.00 85.56 101 ALA A O 1
ATOM 704 N N . ALA A 1 102 ? 23.607 4.428 -21.472 1.00 85.12 102 ALA A N 1
ATOM 705 C CA . ALA A 1 102 ? 23.882 5.488 -20.508 1.00 85.12 102 ALA A CA 1
ATOM 706 C C . ALA A 1 102 ? 22.735 6.507 -20.433 1.00 85.12 102 ALA A C 1
ATOM 708 O O . ALA A 1 102 ? 22.398 6.956 -19.341 1.00 85.12 102 ALA A O 1
ATOM 709 N N . ASP A 1 103 ? 22.124 6.846 -21.569 1.00 86.12 103 ASP A N 1
ATOM 710 C CA . ASP A 1 103 ? 20.978 7.758 -21.621 1.00 86.12 103 ASP A CA 1
ATOM 711 C C . ASP A 1 103 ? 19.735 7.095 -21.011 1.00 86.12 103 ASP A C 1
ATOM 713 O O . ASP A 1 103 ? 19.141 7.650 -20.090 1.00 86.12 103 ASP A O 1
ATOM 717 N N . ALA A 1 104 ? 19.444 5.845 -21.389 1.00 83.81 104 ALA A N 1
ATOM 718 C CA . ALA A 1 104 ? 18.356 5.062 -20.800 1.00 83.81 104 ALA A CA 1
ATOM 719 C C . ALA A 1 104 ? 18.496 4.892 -19.278 1.00 83.81 104 ALA A C 1
ATOM 721 O O . ALA A 1 104 ? 17.502 4.914 -18.557 1.00 83.81 104 ALA A O 1
ATOM 722 N N . ALA A 1 105 ? 19.723 4.748 -18.765 1.00 87.00 105 ALA A N 1
ATOM 723 C CA . ALA A 1 105 ? 19.963 4.691 -17.328 1.00 87.00 105 ALA A CA 1
ATOM 724 C C . ALA A 1 105 ? 19.650 6.021 -16.626 1.00 87.00 105 ALA A C 1
ATOM 726 O O . ALA A 1 105 ? 19.080 6.004 -15.538 1.00 87.00 105 ALA A O 1
ATOM 727 N N . ARG A 1 106 ? 19.989 7.169 -17.229 1.00 87.19 106 ARG A N 1
ATOM 728 C CA . ARG A 1 106 ? 19.658 8.485 -16.655 1.00 87.19 106 ARG A CA 1
ATOM 729 C C . ARG A 1 106 ? 18.151 8.723 -16.646 1.00 87.19 106 ARG A C 1
ATOM 731 O O . ARG A 1 106 ? 17.620 9.102 -15.606 1.00 87.19 106 ARG A O 1
ATOM 738 N N . ASP A 1 107 ? 17.470 8.419 -17.746 1.00 86.94 107 ASP A N 1
ATOM 739 C CA . ASP A 1 107 ? 16.015 8.572 -17.853 1.00 86.94 107 ASP A CA 1
ATOM 740 C C . ASP A 1 107 ? 15.278 7.649 -16.874 1.00 86.94 107 ASP A C 1
ATOM 742 O O . ASP A 1 107 ? 14.323 8.056 -16.204 1.00 86.94 107 ASP A O 1
ATOM 746 N N . ALA A 1 108 ? 15.761 6.413 -16.723 1.00 88.06 108 ALA A N 1
ATOM 747 C CA . ALA A 1 108 ? 15.222 5.476 -15.751 1.00 88.06 108 ALA A CA 1
ATOM 748 C C . ALA A 1 108 ? 15.414 5.963 -14.311 1.00 88.06 108 ALA A C 1
ATOM 750 O O . ALA A 1 108 ? 14.506 5.789 -13.510 1.00 88.06 108 ALA A O 1
ATOM 751 N N . LEU A 1 109 ? 16.542 6.595 -13.963 1.00 88.75 109 LEU A N 1
ATOM 752 C CA . LEU A 1 109 ? 16.739 7.151 -12.618 1.00 88.75 109 LEU A CA 1
ATOM 753 C C . LEU A 1 109 ? 15.718 8.249 -12.305 1.00 88.75 109 LEU A C 1
ATOM 755 O O . LEU A 1 109 ? 15.110 8.214 -11.241 1.00 88.75 109 LEU A O 1
ATOM 759 N N . THR A 1 110 ? 15.477 9.172 -13.238 1.00 90.31 110 THR A N 1
ATOM 760 C CA . THR A 1 110 ? 14.447 10.213 -13.075 1.00 90.31 110 THR A CA 1
ATOM 761 C C . THR A 1 110 ? 13.049 9.611 -12.951 1.00 90.31 110 THR A C 1
ATOM 763 O O . THR A 1 110 ? 12.241 10.040 -12.130 1.00 90.31 110 THR A O 1
ATOM 766 N N . THR A 1 111 ? 12.758 8.580 -13.739 1.00 90.31 111 THR A N 1
ATOM 767 C CA . THR A 1 111 ? 11.437 7.944 -13.735 1.00 90.31 111 THR A CA 1
ATOM 768 C C . THR A 1 111 ? 11.222 7.078 -12.486 1.00 90.31 111 THR A C 1
ATOM 770 O O . THR A 1 111 ? 10.124 7.045 -11.931 1.00 90.31 111 THR A O 1
ATOM 773 N N . LEU A 1 112 ? 12.267 6.408 -11.993 1.00 91.50 112 LEU A N 1
ATOM 774 C CA . LEU A 1 112 ? 12.239 5.664 -10.732 1.00 91.50 112 LEU A CA 1
ATOM 775 C C . LEU A 1 112 ? 12.061 6.593 -9.531 1.00 91.50 112 LEU A C 1
ATOM 777 O O . LEU A 1 112 ? 11.356 6.209 -8.607 1.00 91.50 112 LEU A O 1
ATOM 781 N N . ASP A 1 113 ? 12.629 7.800 -9.561 1.00 93.31 113 ASP A N 1
ATOM 782 C CA . ASP A 1 113 ? 12.410 8.829 -8.534 1.00 93.31 113 ASP A CA 1
ATOM 783 C C . ASP A 1 113 ? 10.918 9.176 -8.409 1.00 93.31 113 ASP A C 1
ATOM 785 O O . ASP A 1 113 ? 10.340 9.090 -7.329 1.00 93.31 113 ASP A O 1
ATOM 789 N N . THR A 1 114 ? 10.243 9.388 -9.544 1.00 92.81 114 THR A N 1
ATOM 790 C CA . THR A 1 114 ? 8.780 9.587 -9.576 1.00 92.81 114 THR A CA 1
ATOM 791 C C . THR A 1 114 ? 8.022 8.376 -9.017 1.00 92.81 114 THR A C 1
ATOM 793 O O . THR A 1 114 ? 7.035 8.517 -8.292 1.00 92.81 114 THR A O 1
ATOM 796 N N . GLY A 1 115 ? 8.483 7.163 -9.332 1.00 92.88 115 GLY A N 1
ATOM 797 C CA . GLY A 1 115 ? 7.918 5.937 -8.776 1.00 92.88 115 GLY A CA 1
ATOM 798 C C . GLY A 1 115 ? 8.129 5.807 -7.260 1.00 92.88 115 GLY A C 1
ATOM 799 O O . GLY A 1 115 ? 7.223 5.365 -6.553 1.00 92.88 115 GLY A O 1
ATOM 800 N N . PHE A 1 116 ? 9.282 6.224 -6.733 1.00 92.88 116 PHE A N 1
ATOM 801 C CA . PHE A 1 116 ? 9.541 6.257 -5.293 1.00 92.88 116 PHE A CA 1
ATOM 802 C C . PHE A 1 116 ? 8.670 7.294 -4.591 1.00 92.88 116 PHE A C 1
ATOM 804 O O . PHE A 1 116 ? 8.033 6.954 -3.595 1.00 92.88 116 PHE A O 1
ATOM 811 N N . ASP A 1 117 ? 8.537 8.494 -5.152 1.00 94.94 117 ASP A N 1
ATOM 812 C CA . ASP A 1 117 ? 7.621 9.520 -4.650 1.00 94.94 117 ASP A CA 1
ATOM 813 C C . ASP A 1 117 ? 6.183 9.003 -4.575 1.00 94.94 117 ASP A C 1
ATOM 815 O O . ASP A 1 117 ? 5.462 9.268 -3.605 1.00 94.94 117 ASP A O 1
ATOM 819 N N . LYS A 1 118 ? 5.758 8.205 -5.561 1.00 94.19 118 LYS A N 1
ATOM 820 C CA . LYS A 1 118 ? 4.434 7.577 -5.574 1.00 94.19 118 LYS A CA 1
ATOM 821 C C . LYS A 1 118 ? 4.245 6.610 -4.401 1.00 94.19 118 LYS A C 1
ATOM 823 O O . LYS A 1 118 ? 3.231 6.689 -3.702 1.00 94.19 118 LYS A O 1
ATOM 828 N N . VAL A 1 119 ? 5.232 5.756 -4.135 1.00 94.94 119 VAL A N 1
ATOM 829 C CA . VAL A 1 119 ? 5.217 4.821 -2.998 1.00 94.94 119 VAL A CA 1
ATOM 830 C C . VAL A 1 119 ? 5.280 5.568 -1.664 1.00 94.94 119 VAL A C 1
ATOM 832 O O . VAL A 1 119 ? 4.503 5.265 -0.759 1.00 94.94 119 VAL A O 1
ATOM 835 N N . THR A 1 120 ? 6.141 6.576 -1.528 1.00 95.94 120 THR A N 1
ATOM 836 C CA . THR A 1 120 ? 6.246 7.397 -0.312 1.00 95.94 120 THR A CA 1
ATOM 837 C C . THR A 1 120 ? 4.963 8.187 -0.048 1.00 95.94 120 THR A C 1
ATOM 839 O O . THR A 1 120 ? 4.512 8.293 1.096 1.00 95.94 120 THR A O 1
ATOM 842 N N . THR A 1 121 ? 4.304 8.676 -1.097 1.00 96.19 121 THR A N 1
ATOM 843 C CA . THR A 1 121 ? 2.976 9.295 -0.995 1.00 96.19 121 THR A CA 1
ATOM 844 C C . THR A 1 121 ? 1.948 8.290 -0.482 1.00 96.19 121 THR A C 1
ATOM 846 O O . THR A 1 121 ? 1.213 8.593 0.458 1.00 96.19 121 THR A O 1
ATOM 849 N N . ALA A 1 122 ? 1.923 7.074 -1.034 1.00 95.25 122 ALA A N 1
ATOM 850 C CA . ALA A 1 122 ? 1.040 6.013 -0.556 1.00 95.25 122 ALA A CA 1
ATOM 851 C C . ALA A 1 122 ? 1.296 5.669 0.923 1.00 95.25 122 ALA A C 1
ATOM 853 O O . ALA A 1 122 ? 0.356 5.580 1.712 1.00 95.25 122 ALA A O 1
ATOM 854 N N . GLN A 1 123 ? 2.561 5.564 1.338 1.00 94.69 123 GLN A N 1
ATOM 855 C CA . GLN A 1 123 ? 2.936 5.357 2.741 1.00 94.69 123 GLN A CA 1
ATOM 856 C C . GLN A 1 123 ? 2.459 6.498 3.646 1.00 94.69 123 GLN A C 1
ATOM 858 O O . GLN A 1 123 ? 1.963 6.242 4.740 1.00 94.69 123 GLN A O 1
ATOM 863 N N . THR A 1 124 ? 2.549 7.745 3.185 1.00 96.81 124 THR A N 1
ATOM 864 C CA . THR A 1 124 ? 2.079 8.922 3.931 1.00 96.81 124 THR A CA 1
ATOM 865 C C . THR A 1 124 ? 0.560 8.901 4.111 1.00 96.81 124 THR A C 1
ATOM 867 O O . THR A 1 124 ? 0.057 9.169 5.203 1.00 96.81 124 THR A O 1
ATOM 870 N N . VAL A 1 125 ? -0.186 8.528 3.067 1.00 94.88 125 VAL A N 1
ATOM 871 C CA . VAL A 1 125 ? -1.648 8.363 3.128 1.00 94.88 125 VAL A CA 1
ATOM 872 C C . VAL A 1 125 ? -2.039 7.233 4.083 1.00 94.88 125 VAL A C 1
ATOM 874 O O . VAL A 1 125 ? -2.964 7.389 4.876 1.00 94.88 125 VAL A O 1
ATOM 877 N N . LEU A 1 126 ? -1.334 6.102 4.053 1.00 93.62 126 LEU A N 1
ATOM 878 C CA . LEU A 1 126 ? -1.571 5.016 5.005 1.00 93.62 126 LEU A CA 1
ATOM 879 C C . LEU A 1 126 ? -1.222 5.436 6.439 1.00 93.62 126 LEU A C 1
ATOM 881 O O . LEU A 1 126 ? -1.976 5.131 7.359 1.00 93.62 126 LEU A O 1
ATOM 885 N N . GLY A 1 127 ? -0.140 6.191 6.633 1.00 95.19 127 GLY A N 1
ATOM 886 C CA . GLY A 1 127 ? 0.254 6.726 7.935 1.00 95.19 127 GLY A CA 1
ATOM 887 C C . GLY A 1 127 ? -0.786 7.676 8.530 1.00 95.19 127 GLY A C 1
ATOM 888 O O . GLY A 1 127 ? -1.127 7.552 9.704 1.00 95.19 127 GLY A O 1
ATOM 889 N N . SER A 1 128 ? -1.364 8.576 7.728 1.00 94.81 128 SER A N 1
ATOM 890 C CA . SER A 1 128 ? -2.432 9.469 8.204 1.00 94.81 128 SER A CA 1
ATOM 891 C C . SER A 1 128 ? -3.707 8.705 8.576 1.00 94.81 128 SER A C 1
ATOM 893 O O . SER A 1 128 ? -4.345 9.020 9.581 1.00 94.81 128 SER A O 1
ATOM 895 N N . ARG A 1 129 ? -4.042 7.647 7.827 1.00 93.50 129 ARG A N 1
ATOM 896 C CA . ARG A 1 129 ? -5.143 6.730 8.161 1.00 93.50 129 ARG A CA 1
ATOM 897 C C . ARG A 1 129 ? -4.882 5.973 9.463 1.00 93.50 129 ARG A C 1
ATOM 899 O O . ARG A 1 129 ? -5.799 5.852 10.268 1.00 93.50 129 ARG A O 1
ATOM 906 N N . MET A 1 130 ? -3.654 5.508 9.699 1.00 93.56 130 MET A N 1
ATOM 907 C CA . MET A 1 130 ? -3.273 4.868 10.966 1.00 93.56 130 MET A CA 1
ATOM 908 C C . MET A 1 130 ? -3.384 5.834 12.147 1.00 93.56 130 MET A C 1
ATOM 910 O O . MET A 1 130 ? -3.976 5.474 13.158 1.00 93.56 130 MET A O 1
ATOM 914 N N . ALA A 1 131 ? -2.900 7.070 12.004 1.00 93.56 131 ALA A N 1
ATOM 915 C CA . ALA A 1 131 ? -3.024 8.087 13.049 1.00 93.56 131 ALA A CA 1
ATOM 916 C C . ALA A 1 131 ? -4.495 8.384 13.386 1.00 93.56 131 ALA A C 1
ATOM 918 O O . ALA A 1 131 ? -4.869 8.529 14.547 1.00 93.56 131 ALA A O 1
ATOM 919 N N . TRP A 1 132 ? -5.364 8.428 12.375 1.00 90.69 132 TRP A N 1
ATOM 920 C CA . TRP A 1 132 ? -6.795 8.594 12.606 1.00 90.69 132 TRP A CA 1
ATOM 921 C C . TRP A 1 132 ? -7.438 7.374 13.289 1.00 90.69 132 TRP A C 1
ATOM 923 O O . TRP A 1 132 ? -8.282 7.547 14.168 1.00 90.69 132 TRP A O 1
ATOM 933 N N . LEU A 1 133 ? -7.016 6.150 12.947 1.00 92.88 133 LEU A N 1
ATOM 934 C CA . LEU A 1 133 ? -7.449 4.938 13.654 1.00 92.88 133 LEU A CA 1
ATOM 935 C C . LEU A 1 133 ? -7.028 4.940 15.124 1.00 92.88 133 LEU A C 1
ATOM 937 O O . LEU A 1 133 ? -7.811 4.514 15.970 1.00 92.88 133 LEU A O 1
ATOM 941 N N . GLU A 1 134 ? -5.830 5.428 15.435 1.00 93.50 134 GLU A N 1
ATOM 942 C CA . GLU A 1 134 ? -5.344 5.562 16.810 1.00 93.50 134 GLU A CA 1
ATOM 943 C C . GLU A 1 134 ? -6.228 6.523 17.617 1.00 93.50 134 GLU A C 1
ATOM 945 O O . GLU A 1 134 ? -6.726 6.145 18.677 1.00 93.50 134 GLU A O 1
ATOM 950 N N . ILE A 1 135 ? -6.555 7.693 17.053 1.00 92.12 135 ILE A N 1
ATOM 951 C CA . ILE A 1 135 ? -7.495 8.653 17.659 1.00 92.12 135 ILE A CA 1
ATOM 952 C C . ILE A 1 135 ? -8.875 8.019 17.877 1.00 92.12 135 ILE A C 1
ATOM 954 O O . ILE A 1 135 ? -9.501 8.217 18.919 1.00 92.12 135 ILE A O 1
ATOM 958 N N . MET A 1 136 ? -9.383 7.263 16.900 1.00 90.25 136 MET A N 1
ATOM 959 C CA . MET A 1 136 ? -10.681 6.600 17.046 1.00 90.25 136 MET A CA 1
ATOM 960 C C . MET A 1 136 ? -10.641 5.502 18.118 1.00 90.25 136 MET A C 1
ATOM 962 O O . MET A 1 136 ? -11.605 5.326 18.865 1.00 90.25 136 MET A O 1
ATOM 966 N N . SER A 1 137 ? -9.526 4.779 18.224 1.00 91.94 137 SER A N 1
ATOM 967 C CA . SER A 1 137 ? -9.318 3.773 19.264 1.00 91.94 137 SER A CA 1
ATOM 968 C C . SER A 1 137 ? -9.283 4.402 20.657 1.00 91.94 137 SER A C 1
ATOM 970 O O . SER A 1 137 ? -9.933 3.879 21.560 1.00 91.94 137 SER A O 1
ATOM 972 N N . GLU A 1 138 ? -8.586 5.527 20.830 1.00 93.88 138 GLU A N 1
ATOM 973 C CA . GLU A 1 138 ? -8.542 6.288 22.087 1.00 93.88 138 GLU A CA 1
ATOM 974 C C . GLU A 1 138 ? -9.944 6.759 22.492 1.00 93.88 138 GLU A C 1
ATOM 976 O O . GLU A 1 138 ? -10.433 6.404 23.563 1.00 93.88 138 GLU A O 1
ATOM 981 N N . ARG A 1 139 ? -10.677 7.404 21.572 1.00 90.94 139 ARG A N 1
ATOM 982 C CA . ARG A 1 139 ? -12.075 7.810 21.808 1.00 90.94 139 ARG A CA 1
ATOM 983 C C . ARG A 1 139 ? -12.975 6.652 22.212 1.00 90.94 139 ARG A C 1
ATOM 985 O O . ARG A 1 139 ? -13.878 6.819 23.030 1.00 90.94 139 ARG A O 1
ATOM 992 N N . ARG A 1 140 ? -12.767 5.475 21.622 1.00 90.50 140 ARG A N 1
ATOM 993 C CA . ARG A 1 140 ? -13.539 4.279 21.959 1.00 90.50 140 ARG A CA 1
ATOM 994 C C . ARG A 1 140 ? -13.264 3.821 23.391 1.00 90.50 140 ARG A C 1
ATOM 996 O O . ARG A 1 140 ? -14.206 3.391 24.052 1.00 90.50 140 ARG A O 1
ATOM 1003 N N . VAL A 1 141 ? -12.019 3.896 23.861 1.00 93.00 141 VAL A N 1
ATOM 1004 C CA . VAL A 1 141 ? -11.664 3.586 25.256 1.00 93.00 141 VAL A CA 1
ATOM 1005 C C . VAL A 1 141 ? -12.308 4.601 26.199 1.00 93.00 141 VAL A C 1
ATOM 1007 O O . VAL A 1 141 ? -13.047 4.183 27.089 1.00 93.00 141 VAL A O 1
ATOM 1010 N N . ASP A 1 142 ? -12.167 5.898 25.926 1.00 93.62 142 ASP A N 1
ATOM 1011 C CA . ASP A 1 142 ? -12.775 6.971 26.729 1.00 93.62 142 ASP A CA 1
ATOM 1012 C C . ASP A 1 142 ? -14.300 6.822 26.829 1.00 93.62 142 ASP A C 1
ATOM 1014 O O . ASP A 1 142 ? -14.900 6.957 27.897 1.00 93.62 142 ASP A O 1
ATOM 1018 N N . ASN A 1 143 ? -14.959 6.497 25.711 1.00 89.00 143 ASN A N 1
ATOM 1019 C CA . ASN A 1 143 ? -16.400 6.262 25.689 1.00 89.00 143 ASN A CA 1
ATOM 1020 C C . ASN A 1 143 ? -16.798 5.050 26.535 1.00 89.00 143 ASN A C 1
ATOM 1022 O O . ASN A 1 143 ? -17.821 5.097 27.222 1.00 89.00 143 ASN A O 1
ATOM 1026 N N . VAL A 1 144 ? -16.015 3.969 26.500 1.00 91.44 144 VAL A N 1
ATOM 1027 C CA . VAL A 1 144 ? -16.254 2.797 27.351 1.00 91.44 144 VAL A CA 1
ATOM 1028 C C . VAL A 1 144 ? -16.095 3.171 28.822 1.00 91.44 144 VAL A C 1
ATOM 1030 O O . VAL A 1 144 ? -16.980 2.837 29.609 1.00 91.44 144 VAL A O 1
ATOM 1033 N N . GLU A 1 145 ? -15.043 3.901 29.189 1.00 92.88 145 GLU A N 1
ATOM 1034 C CA . GLU A 1 145 ? -14.816 4.357 30.564 1.00 92.88 145 GLU A CA 1
ATOM 1035 C C . GLU A 1 145 ? -15.963 5.244 31.061 1.00 92.88 145 GLU A C 1
ATOM 1037 O O . GLU A 1 145 ? -16.573 4.939 32.090 1.00 92.88 145 GLU A O 1
ATOM 1042 N N . ARG A 1 146 ? -16.371 6.251 30.279 1.00 89.44 146 ARG A N 1
ATOM 1043 C CA . ARG A 1 146 ? -17.514 7.115 30.614 1.00 89.44 146 ARG A CA 1
ATOM 1044 C C 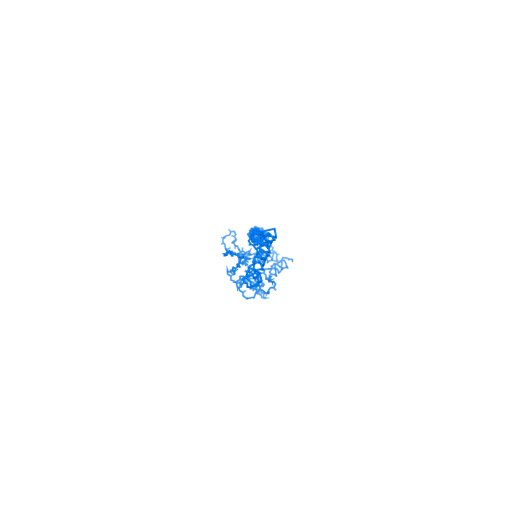. ARG A 1 146 ? -18.797 6.314 30.824 1.00 89.44 146 ARG A C 1
ATOM 1046 O O . ARG A 1 146 ? -19.509 6.537 31.800 1.00 89.44 146 ARG A O 1
ATOM 1053 N N . ILE A 1 147 ? -19.092 5.353 29.946 1.00 88.19 147 ILE A N 1
ATOM 1054 C CA . ILE A 1 147 ? -20.267 4.481 30.096 1.00 88.19 147 ILE A CA 1
ATOM 1055 C C . ILE A 1 147 ? -20.154 3.627 31.366 1.00 88.19 147 ILE A C 1
ATOM 1057 O O . ILE A 1 147 ? -21.161 3.395 32.038 1.00 88.19 147 ILE A O 1
ATOM 1061 N N . THR A 1 148 ? -18.963 3.134 31.713 1.00 87.94 148 THR A N 1
ATOM 1062 C CA . THR A 1 148 ? -18.770 2.375 32.957 1.00 87.94 148 THR A CA 1
ATOM 1063 C C . THR A 1 148 ? -18.948 3.239 34.202 1.00 87.94 148 THR A C 1
ATOM 1065 O O . THR A 1 148 ? -19.575 2.780 35.157 1.00 87.94 148 THR A O 1
ATOM 1068 N N . GLU A 1 149 ? -18.494 4.491 34.182 1.00 88.38 149 GLU A N 1
ATOM 1069 C CA . GLU A 1 149 ? -18.682 5.431 35.285 1.00 88.38 149 GLU A CA 1
ATOM 1070 C C . GLU A 1 149 ? -20.149 5.850 35.430 1.00 88.38 149 GLU A C 1
ATOM 1072 O O . GLU A 1 149 ? -20.706 5.759 36.522 1.00 88.38 149 GLU A O 1
ATOM 1077 N N . GLU A 1 150 ? -20.835 6.179 34.333 1.00 85.19 150 GLU A N 1
ATOM 1078 C CA . GLU A 1 150 ? -22.279 6.451 34.339 1.00 85.19 150 GLU A CA 1
ATOM 1079 C C . GLU A 1 150 ? -23.080 5.261 34.875 1.00 85.19 150 GLU A C 1
ATOM 1081 O O . GLU A 1 150 ? -24.016 5.436 35.656 1.00 85.19 150 GLU A O 1
ATOM 1086 N N . ARG A 1 151 ? -22.703 4.029 34.512 1.00 82.00 151 ARG A N 1
ATOM 1087 C CA . ARG A 1 151 ? -23.306 2.812 35.076 1.00 82.00 151 ARG A CA 1
ATOM 1088 C C . ARG A 1 151 ? -23.015 2.651 36.563 1.00 82.00 151 ARG A C 1
ATOM 1090 O O . ARG A 1 151 ? -23.894 2.180 37.276 1.00 82.00 151 ARG A O 1
ATOM 1097 N N . SER A 1 152 ? -21.830 3.030 37.032 1.00 82.06 152 SER A N 1
ATOM 1098 C CA . SER A 1 152 ? -21.495 3.037 38.459 1.00 82.06 152 SER A CA 1
ATOM 1099 C C . SER A 1 152 ? -22.352 4.052 39.223 1.00 82.06 152 SER A C 1
ATOM 1101 O O . SER A 1 152 ? -22.938 3.713 40.246 1.00 82.06 152 SER A O 1
ATOM 1103 N N . VAL A 1 153 ? -22.523 5.263 38.685 1.00 80.81 153 VAL A N 1
ATOM 1104 C CA . VAL A 1 153 ? -23.349 6.320 39.292 1.00 80.81 153 VAL A CA 1
ATOM 1105 C C . VAL A 1 153 ? -24.842 5.968 39.270 1.00 80.81 153 VAL A C 1
ATOM 1107 O O . VAL A 1 153 ? -25.530 6.161 40.267 1.00 80.81 153 VAL A O 1
ATOM 1110 N N . MET A 1 154 ? -25.366 5.445 38.154 1.00 72.38 154 MET A N 1
ATOM 1111 C CA . MET A 1 154 ? -26.793 5.108 38.019 1.00 72.38 154 MET A CA 1
ATOM 1112 C C . MET A 1 154 ? -27.170 3.760 38.650 1.00 72.38 154 MET A C 1
ATOM 1114 O O . MET A 1 154 ? -28.294 3.595 39.118 1.00 72.38 154 MET A O 1
ATOM 1118 N N . GLY A 1 155 ? -26.271 2.775 38.604 1.00 63.50 155 GLY A N 1
ATOM 1119 C CA . GLY A 1 155 ? -26.498 1.397 39.051 1.00 63.50 155 GLY A CA 1
ATOM 1120 C C . GLY A 1 155 ? -25.876 1.062 40.407 1.00 63.50 155 GLY A C 1
ATOM 1121 O O . GLY A 1 155 ? -26.191 0.018 40.980 1.00 63.50 155 GLY A O 1
ATOM 1122 N N . GLY A 1 156 ? -25.016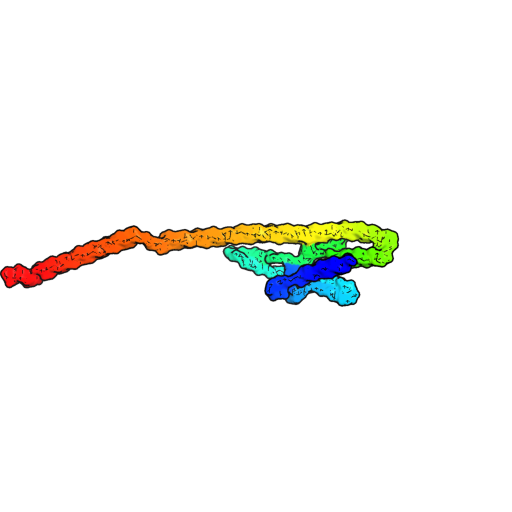 1.926 40.944 1.00 63.53 156 GLY A N 1
ATOM 1123 C CA . GLY A 1 156 ? -24.500 1.809 42.299 1.00 63.53 156 GLY A CA 1
ATOM 1124 C C . GLY A 1 156 ? -25.610 2.107 43.296 1.00 63.53 156 GLY A C 1
ATOM 1125 O O . GLY A 1 156 ? -25.945 3.262 43.543 1.00 63.53 156 GLY A O 1
ATOM 1126 N N . ALA A 1 157 ? -26.200 1.069 43.889 1.00 58.94 157 ALA A N 1
ATOM 1127 C CA . ALA A 1 157 ? -27.006 1.251 45.086 1.00 58.94 157 ALA A CA 1
ATOM 1128 C C . ALA A 1 157 ? -26.088 1.830 46.167 1.00 58.94 157 ALA A C 1
ATOM 1130 O O . ALA A 1 157 ? -25.229 1.109 46.668 1.00 58.94 157 ALA A O 1
ATOM 1131 N N . ASP A 1 158 ? -26.239 3.118 46.491 1.00 68.06 158 ASP A N 1
ATOM 1132 C CA . ASP A 1 158 ? -25.481 3.742 47.574 1.00 68.06 158 A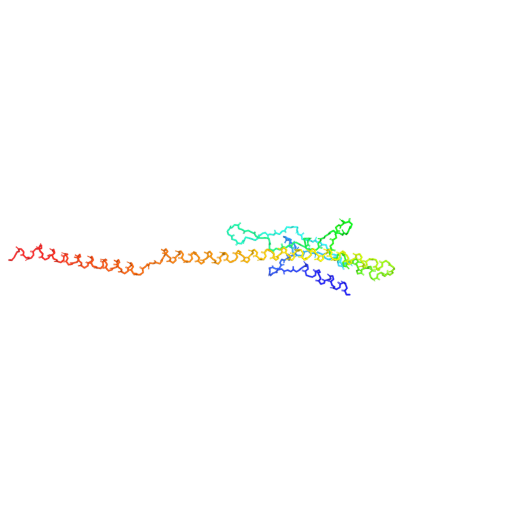SP A CA 1
ATOM 1133 C C . ASP A 1 158 ? -25.735 2.927 48.858 1.00 68.06 158 ASP A C 1
ATOM 1135 O O . ASP A 1 158 ? -26.871 2.921 49.365 1.00 68.06 158 ASP A O 1
ATOM 1139 N N . PRO A 1 159 ? -24.727 2.189 49.369 1.00 62.88 159 PRO A N 1
ATOM 1140 C CA . PRO A 1 159 ? -24.895 1.310 50.516 1.00 62.88 159 PRO A CA 1
ATOM 1141 C C . PRO A 1 159 ? -25.323 2.097 51.758 1.00 62.88 159 PRO A C 1
ATOM 1143 O O . PRO A 1 159 ? -26.048 1.556 52.589 1.00 62.88 159 PRO A O 1
ATOM 1146 N N . ALA A 1 160 ? -24.965 3.382 51.870 1.00 65.56 160 ALA A N 1
ATOM 1147 C CA . ALA A 1 160 ? -25.385 4.232 52.978 1.00 65.56 160 ALA A CA 1
ATOM 1148 C C . ALA A 1 160 ? -26.883 4.564 52.902 1.00 65.56 160 ALA A C 1
ATOM 1150 O O . ALA A 1 160 ? -27.599 4.428 53.897 1.00 65.56 160 ALA A O 1
ATOM 1151 N N . VAL A 1 161 ? -27.397 4.928 51.723 1.00 77.19 161 VAL A N 1
ATOM 1152 C CA . VAL A 1 161 ? -28.833 5.215 51.526 1.00 77.19 161 VAL A CA 1
ATOM 1153 C C . VAL A 1 161 ? -29.671 3.943 51.636 1.00 77.19 161 VAL A C 1
ATOM 1155 O O . VAL A 1 161 ? -30.741 3.956 52.246 1.00 77.19 161 VAL A O 1
ATOM 1158 N N . THR A 1 162 ? -29.194 2.825 51.088 1.00 78.75 162 THR A N 1
ATOM 1159 C CA . THR A 1 162 ? -29.888 1.532 51.204 1.00 78.75 162 THR A CA 1
ATOM 1160 C C . THR A 1 162 ? -29.874 0.987 52.629 1.00 78.75 162 THR A C 1
ATOM 1162 O O . THR A 1 162 ? -30.914 0.508 53.077 1.00 78.75 162 THR A O 1
ATOM 1165 N N . MET A 1 163 ? -28.778 1.128 53.385 1.00 76.81 163 MET A N 1
ATOM 1166 C CA . MET A 1 163 ? -28.756 0.810 54.821 1.00 76.81 163 MET A CA 1
ATOM 1167 C C . MET A 1 163 ? -29.695 1.708 55.625 1.00 76.81 163 MET A C 1
ATOM 1169 O O . MET A 1 163 ? -30.410 1.204 56.486 1.00 76.81 163 MET A O 1
ATOM 1173 N N . THR A 1 164 ? -29.737 3.009 55.330 1.00 85.19 164 THR A N 1
ATOM 1174 C CA . THR A 1 164 ? -30.626 3.952 56.025 1.00 85.19 164 THR A CA 1
ATOM 1175 C C . THR A 1 164 ? -32.093 3.603 55.772 1.00 85.19 164 THR A C 1
ATOM 1177 O O . THR A 1 164 ? -32.860 3.454 56.717 1.00 85.19 164 THR A O 1
ATOM 1180 N N . ARG A 1 165 ? -32.477 3.340 54.516 1.00 83.44 165 ARG A N 1
ATOM 1181 C CA . ARG A 1 165 ? -33.833 2.879 54.170 1.00 83.44 165 ARG A CA 1
ATOM 1182 C C . ARG A 1 165 ? -34.172 1.528 54.792 1.00 83.44 165 ARG A C 1
ATOM 1184 O O . ARG A 1 165 ? -35.305 1.321 55.214 1.00 83.44 165 ARG A O 1
ATOM 1191 N N . LEU A 1 166 ? -33.212 0.607 54.865 1.00 87.38 166 LEU A N 1
ATOM 1192 C CA . LEU A 1 166 ? -33.410 -0.679 55.530 1.00 87.38 166 LEU A CA 1
ATOM 1193 C C . LEU A 1 166 ? -33.645 -0.490 57.036 1.00 87.38 166 LEU A C 1
ATOM 1195 O O . LEU A 1 166 ? -34.552 -1.103 57.592 1.00 87.38 166 LEU A O 1
ATOM 1199 N N . GLN A 1 167 ? -32.876 0.382 57.690 1.00 89.88 167 GLN A N 1
ATOM 1200 C CA . GLN A 1 167 ? -33.060 0.734 59.102 1.00 89.88 167 GLN A CA 1
ATOM 1201 C C . GLN A 1 167 ? -34.405 1.435 59.345 1.00 89.88 167 GLN A C 1
ATOM 1203 O O . GLN A 1 167 ? -35.105 1.098 60.298 1.00 89.88 167 GLN A O 1
ATOM 1208 N N . GLU A 1 168 ? -34.832 2.333 58.459 1.00 91.50 168 GLU A N 1
ATOM 1209 C CA . GLU A 1 168 ? -36.172 2.932 58.500 1.00 91.50 168 GLU A CA 1
ATOM 1210 C C . GLU A 1 168 ? -37.272 1.869 58.362 1.00 91.50 168 GLU A C 1
ATOM 1212 O O . GLU A 1 168 ? -38.210 1.838 59.153 1.00 91.50 168 GLU A O 1
ATOM 1217 N N . MET A 1 169 ? -37.146 0.931 57.420 1.00 90.25 169 MET A N 1
ATOM 1218 C CA . MET A 1 169 ? -38.123 -0.154 57.268 1.00 90.25 169 MET A CA 1
ATOM 1219 C C . MET A 1 169 ? -38.166 -1.075 58.491 1.00 90.25 169 MET A C 1
ATOM 1221 O O . MET A 1 169 ? -39.253 -1.476 58.904 1.00 90.25 169 MET A O 1
ATOM 1225 N N . MET A 1 170 ? -37.017 -1.391 59.096 1.00 90.00 170 MET A N 1
ATOM 1226 C CA . MET A 1 170 ? -36.959 -2.193 60.324 1.00 90.00 170 MET A CA 1
ATOM 1227 C C . MET A 1 170 ? -37.598 -1.466 61.509 1.00 90.00 170 MET A C 1
ATOM 1229 O O . MET A 1 170 ? -38.403 -2.061 62.218 1.00 90.00 170 MET A O 1
ATOM 1233 N N . THR A 1 171 ? -37.318 -0.175 61.691 1.00 92.88 171 THR A N 1
ATOM 1234 C CA . THR A 1 171 ? -37.919 0.616 62.782 1.00 92.88 171 THR A CA 1
ATOM 1235 C C . THR A 1 171 ? -39.431 0.771 62.611 1.00 92.88 171 THR A C 1
ATOM 1237 O O . THR A 1 171 ? -40.181 0.610 63.575 1.00 92.88 171 THR A O 1
ATOM 1240 N N . VAL A 1 172 ? -39.912 1.003 61.385 1.00 93.44 172 VAL A N 1
ATOM 1241 C CA . VAL A 1 172 ? -41.349 1.009 61.070 1.00 93.44 172 VAL A CA 1
ATOM 1242 C C . VAL A 1 172 ? -41.971 -0.359 61.347 1.00 93.44 172 VAL A C 1
ATOM 1244 O O . VAL A 1 172 ? -43.050 -0.431 61.939 1.00 93.44 172 VAL A O 1
ATOM 1247 N N . LEU A 1 173 ? -41.306 -1.449 60.961 1.00 91.62 173 LEU A N 1
ATOM 1248 C CA . LEU A 1 173 ? -41.782 -2.810 61.201 1.00 91.62 173 LEU A CA 1
ATOM 1249 C C . LEU A 1 173 ? -41.891 -3.122 62.703 1.00 91.62 173 LEU A C 1
ATOM 1251 O O . LEU A 1 173 ? -42.930 -3.611 63.146 1.00 91.62 173 LEU A O 1
ATOM 1255 N N . GLU A 1 174 ? -40.873 -2.793 63.496 1.00 90.00 174 GLU A N 1
ATOM 1256 C CA . GLU A 1 174 ? -40.880 -2.962 64.955 1.00 90.00 174 GLU A CA 1
ATOM 1257 C C . GLU A 1 174 ? -41.983 -2.130 65.620 1.00 90.00 174 GLU A C 1
ATOM 1259 O O . GLU A 1 174 ? -42.745 -2.644 66.444 1.00 90.00 174 GLU A O 1
ATOM 1264 N N . ALA A 1 175 ? -42.134 -0.863 65.222 1.00 88.31 175 ALA A N 1
ATOM 1265 C CA . ALA A 1 175 ? -43.190 0.014 65.722 1.00 88.31 175 ALA A CA 1
ATOM 1266 C C . ALA A 1 175 ? -44.592 -0.515 65.372 1.00 88.31 175 ALA A C 1
ATOM 1268 O O . ALA A 1 175 ? -45.507 -0.455 66.200 1.00 88.31 175 ALA A O 1
ATOM 1269 N N . SER A 1 176 ? -44.759 -1.078 64.173 1.00 87.44 176 SER A N 1
ATOM 1270 C CA . SER A 1 176 ? -46.010 -1.696 63.718 1.00 87.44 176 SER A CA 1
ATOM 1271 C C . SER A 1 176 ? -46.352 -2.941 64.539 1.00 87.44 176 SER A C 1
ATOM 1273 O O . SER A 1 176 ? -47.488 -3.091 64.988 1.00 87.44 176 SER A O 1
ATOM 1275 N N . GLN A 1 177 ? -45.367 -3.804 64.807 1.00 87.00 177 GLN A N 1
ATOM 1276 C CA . GLN A 1 177 ? -45.538 -4.999 65.640 1.00 87.00 177 GLN A CA 1
ATOM 1277 C C . GLN A 1 177 ? -45.852 -4.639 67.097 1.00 87.00 177 GLN A C 1
ATOM 1279 O O . GLN A 1 177 ? -46.792 -5.181 67.678 1.00 87.00 177 GLN A O 1
ATOM 1284 N N . ALA A 1 178 ? -45.133 -3.677 67.680 1.00 85.19 178 ALA A N 1
ATOM 1285 C CA . ALA A 1 178 ? -45.392 -3.199 69.037 1.00 85.19 178 ALA A CA 1
ATOM 1286 C C . ALA A 1 178 ? -46.790 -2.570 69.167 1.00 85.19 178 ALA A C 1
ATOM 1288 O O . ALA A 1 178 ? -47.493 -2.802 70.155 1.00 85.19 178 ALA A O 1
ATOM 1289 N N . SER A 1 179 ? -47.217 -1.806 68.158 1.00 80.94 179 SER A N 1
ATOM 1290 C CA . SER A 1 179 ? -48.558 -1.215 68.107 1.00 80.94 179 SER A CA 1
ATOM 1291 C C . SER A 1 179 ? -49.636 -2.290 67.989 1.00 80.94 179 SER A C 1
ATOM 1293 O O . SER A 1 179 ? -50.623 -2.233 68.720 1.00 80.94 179 SER A O 1
ATOM 1295 N N . PHE A 1 180 ? -49.422 -3.313 67.156 1.00 81.81 180 PHE A N 1
ATOM 1296 C CA . PHE A 1 180 ? -50.326 -4.458 67.028 1.00 81.81 180 PHE A CA 1
ATOM 1297 C C . PHE A 1 180 ? -50.473 -5.231 68.347 1.00 81.81 180 PHE A C 1
ATOM 1299 O O . PHE A 1 180 ? -51.593 -5.506 68.769 1.00 81.81 180 PHE A O 1
ATOM 1306 N N . VAL A 1 181 ? -49.372 -5.510 69.053 1.00 81.88 181 VAL A N 1
ATOM 1307 C CA . VAL A 1 181 ? -49.394 -6.194 70.362 1.00 81.88 181 VAL A CA 1
ATOM 1308 C C . VAL A 1 181 ? -50.130 -5.367 71.421 1.00 81.88 181 VAL A C 1
ATOM 1310 O O . VAL A 1 181 ? -50.909 -5.914 72.203 1.00 81.88 181 VAL A O 1
ATOM 1313 N N . ARG A 1 182 ? -49.936 -4.042 71.447 1.00 75.19 182 ARG A N 1
ATOM 1314 C CA . ARG A 1 182 ? -50.676 -3.147 72.355 1.00 75.19 182 ARG A CA 1
ATOM 1315 C C . ARG A 1 182 ? -52.175 -3.128 72.048 1.00 75.19 182 ARG A C 1
ATOM 1317 O O . ARG A 1 182 ? -52.973 -3.195 72.979 1.00 75.19 182 ARG A O 1
ATOM 1324 N N . LEU A 1 183 ? -52.560 -3.084 70.772 1.00 73.00 183 LEU A N 1
ATOM 1325 C CA . LEU A 1 183 ? -53.965 -3.103 70.347 1.00 73.00 183 LEU A CA 1
ATOM 1326 C C . LEU A 1 183 ? -54.633 -4.458 70.631 1.00 73.00 183 LEU A C 1
ATOM 1328 O O . LEU A 1 183 ? -55.771 -4.497 71.092 1.00 73.00 183 LEU A O 1
ATOM 1332 N N . ALA A 1 184 ? -53.908 -5.561 70.430 1.00 70.44 184 ALA A N 1
ATOM 1333 C CA . ALA A 1 184 ? -54.365 -6.910 70.751 1.00 70.44 184 ALA A CA 1
ATOM 1334 C C . ALA A 1 184 ? -54.565 -7.122 72.265 1.00 70.44 184 ALA A C 1
ATOM 1336 O O . ALA A 1 184 ? -55.531 -7.768 72.665 1.00 70.44 184 ALA A O 1
ATOM 1337 N N . ASN A 1 185 ? -53.718 -6.531 73.117 1.00 66.06 185 ASN A N 1
ATOM 1338 C CA . ASN A 1 185 ? -53.895 -6.559 74.576 1.00 66.06 185 ASN A CA 1
ATOM 1339 C C . ASN A 1 185 ? -55.064 -5.690 75.072 1.00 66.06 185 ASN A C 1
ATOM 1341 O O . ASN A 1 185 ? -55.652 -6.001 76.107 1.00 66.06 185 ASN A O 1
ATOM 1345 N N . LEU A 1 186 ? -55.418 -4.622 74.348 1.00 62.94 186 LEU A N 1
ATOM 1346 C CA . LEU A 1 186 ? -56.510 -3.716 74.719 1.00 62.94 186 LEU A CA 1
ATOM 1347 C C . LEU A 1 186 ? -57.910 -4.241 74.353 1.00 62.94 186 LEU A C 1
ATOM 1349 O O . LEU A 1 186 ? -58.882 -3.746 74.915 1.00 62.94 186 LEU A O 1
ATOM 1353 N N . ASN A 1 187 ? -58.048 -5.220 73.446 1.00 59.66 187 ASN A N 1
ATOM 1354 C CA . ASN A 1 187 ? -59.338 -5.471 72.785 1.00 59.66 187 ASN A CA 1
ATOM 1355 C C . ASN A 1 187 ? -60.084 -6.778 73.113 1.00 59.66 187 ASN A C 1
ATOM 1357 O O . ASN A 1 187 ? -60.989 -7.119 72.364 1.00 59.66 187 ASN A O 1
ATOM 1361 N N . LEU A 1 188 ? -59.803 -7.508 74.201 1.00 52.84 188 LEU A N 1
ATOM 1362 C CA . LEU A 1 188 ? -60.822 -8.465 74.699 1.00 52.84 188 LEU A CA 1
ATOM 1363 C C . LEU A 1 188 ? -60.599 -9.036 76.104 1.00 52.84 188 LEU A C 1
ATOM 1365 O O . LEU A 1 188 ? -61.564 -9.460 76.729 1.00 52.84 188 LEU A O 1
ATOM 1369 N N . PHE A 1 189 ? -59.367 -9.067 76.623 1.00 55.41 189 PHE A N 1
ATOM 1370 C CA . PHE A 1 189 ? -59.092 -9.730 77.911 1.00 55.41 189 PHE A CA 1
ATOM 1371 C C . PHE A 1 189 ? -58.921 -8.781 79.104 1.00 55.41 189 PHE A C 1
ATOM 1373 O O . PHE A 1 189 ? -59.118 -9.220 80.234 1.00 55.41 189 PHE A O 1
ATOM 1380 N N . SER A 1 190 ? -58.616 -7.492 78.892 1.00 53.44 190 SER A N 1
ATOM 1381 C CA . SER A 1 190 ? -58.477 -6.526 79.999 1.00 53.44 190 SER A CA 1
ATOM 1382 C C . SER A 1 190 ? -59.769 -5.784 80.356 1.00 53.44 190 SER A C 1
ATOM 1384 O O . SER A 1 190 ? -59.789 -5.074 81.352 1.00 53.44 190 SER A O 1
ATOM 1386 N N . MET A 1 191 ? -60.826 -5.904 79.544 1.00 52.22 191 MET A N 1
ATOM 1387 C CA . MET A 1 191 ? -62.127 -5.270 79.811 1.00 52.22 191 MET A CA 1
ATOM 1388 C C . MET A 1 191 ? -63.145 -6.233 80.448 1.00 52.22 191 MET A C 1
ATOM 1390 O O . MET A 1 191 ? -64.225 -5.798 80.832 1.00 52.22 191 MET A O 1
ATOM 1394 N N . LEU A 1 192 ? -62.811 -7.527 80.568 1.00 52.41 192 LEU A N 1
ATOM 1395 C CA . LEU A 1 192 ? -63.679 -8.577 81.127 1.00 52.41 192 LEU A CA 1
ATOM 1396 C C . LEU A 1 192 ? -63.126 -9.238 82.408 1.00 52.41 192 LEU A C 1
ATOM 1398 O O . LEU A 1 192 ? -63.505 -10.366 82.728 1.00 52.41 192 LEU A O 1
ATOM 1402 N N . ARG A 1 193 ? -62.263 -8.558 83.169 1.00 49.12 193 ARG A N 1
ATOM 1403 C CA . ARG A 1 193 ? -61.945 -8.957 84.548 1.00 49.12 193 ARG A CA 1
ATOM 1404 C C . ARG A 1 193 ? -61.922 -7.758 85.479 1.00 49.12 193 ARG A C 1
ATOM 1406 O O . ARG A 1 193 ? -61.318 -6.740 85.085 1.00 49.12 193 ARG A O 1
#

Secondary structure (DSSP, 8-state):
-HHHHHHHHHHHHT-B-TTS-BSSSTT-SS-SEEE-TTT--EEE-S-S----EEEETTEEE-----HHHHHEEE-TTS-EEEHHHHHHHHHHHHHH-SHHHHHHHHHHHHHHHHHHHHHHHHHHHHHHHHHHHHHHHHHHHHHHHHHHHHHHHHH---HHHHHHHHHHHHHHHHHHHHHHHHHHHHTTTSS--

pLDDT: mean 87.13, std 9.6, range [49.12, 96.81]

Sequence (193 aa):
ELDGLRESLLGLANGRNASGHSLFGGQAVGNAYDIDPVTGAATYAGTPTLDLVEIGEGQTIQPGMTGQEVFAFSDAGGAPTDLFAQLASLSTALRTGGAGAADAARDALTTLDTGFDKVTTAQTVLGSRMAWLEIMSERRVDNVERITEERSVMGGADPAVTMTRLQEMMTVLEASQASFVRLANLNLFSMLR